Protein AF-I7GLH9-F1 (afdb_monomer_lite)

Foldseek 3Di:
DPPDFFKFKDWDKAQDAPDPDPDDGQDMFIFIFIDGHDAPDPPLDADAFEEEQDQVDALADQVGQQQDPDPVSQPVCVVVCVVCVVVVGRWYQHFDDPQGWGAATHLFWKWWFWQAPVRFTEIETAAPRNNHHPALLVVVLLLVVVVVVPGHYDHHTDGPVRVVVRLVVVTTAWMWTAHLRNRIHTHQWYQDPNDTDGHCCVVNVVPSRSVSVVVLCCLQCVVPDDDDPPPPDCPVVVVVRDPSSVVSNVSRVVNPPPPDPDDDDDDDDDDDDDDDDQDDDDPPDDGDDDDDDDDDDDDDDPDDGPIDGDDDDDRDDDDPDDDDDDDDDDDDDDD

Organism: Macaca fascicularis (NCBI:txid9541)

Radius of gyration: 24.62 Å; chains: 1; bounding box: 74×77×54 Å

Sequence (335 aa):
MPPAPASMCGLCSLGTSPRLGVAQPTSALLFVILCPVGAYFPGGSVTPVSLLADPTFIRAWVGGVGNYKLGGNYGPTVLVQQEARKQGCEQVLWLYGPDHQLTEVGTMNIFIYWTHEDGVLELVTPPLNGVILPGVVRQSLLDLAQTWGEFRVAERTITMKQLLRALEEGRVREVFGSGTACQVCPVHRILYKDKNLHIPTMENGPELILRFQKELKEIQVSCRQPGNGPGACSLEKLVSRSPSLLAVWEVDYISREPLGHSSVGTWPGTPQGLLGVVEQLPPHRCLRCSAVRNRSPRVDVPGVMLQAVLHIHRPVASHHASTYLPTNDSPEVQY

pLDDT: mean 71.88, std 31.01, range [22.05, 98.88]

Structure (mmCIF, N/CA/C/O backbone):
data_AF-I7GLH9-F1
#
_entry.id   AF-I7GLH9-F1
#
loop_
_atom_site.group_PDB
_atom_site.id
_atom_site.type_symbol
_atom_site.label_atom_id
_atom_site.label_alt_id
_atom_site.label_comp_id
_atom_site.label_asym_id
_atom_site.label_entity_id
_atom_site.label_seq_id
_atom_site.pdbx_PDB_ins_code
_atom_site.Cartn_x
_atom_site.Cartn_y
_atom_site.Cartn_z
_atom_site.occupancy
_atom_site.B_iso_or_equiv
_atom_site.auth_seq_id
_atom_site.auth_comp_id
_atom_site.auth_asym_id
_atom_site.auth_atom_id
_atom_site.pdbx_PDB_model_num
ATOM 1 N N . MET A 1 1 ? 13.412 31.287 5.284 1.00 28.20 1 MET A N 1
ATOM 2 C CA . MET A 1 1 ? 13.795 30.609 4.025 1.00 28.20 1 MET A CA 1
ATOM 3 C C . MET A 1 1 ? 12.643 29.720 3.590 1.00 28.20 1 MET A C 1
ATOM 5 O O . MET A 1 1 ? 12.103 29.046 4.463 1.00 28.20 1 MET A O 1
ATOM 9 N N . PRO A 1 2 ? 12.253 29.702 2.304 1.00 32.28 2 PRO A N 1
ATOM 10 C CA . PRO A 1 2 ? 11.356 28.664 1.807 1.00 32.28 2 PRO A CA 1
ATOM 11 C C . PRO A 1 2 ? 12.019 27.284 1.985 1.00 32.28 2 PRO A C 1
ATOM 13 O O . PRO A 1 2 ? 13.252 27.197 1.966 1.00 32.28 2 PRO A O 1
ATOM 16 N N . PRO A 1 3 ? 11.244 26.209 2.208 1.00 42.12 3 PRO A N 1
ATOM 17 C CA . PRO A 1 3 ? 11.801 24.864 2.260 1.00 42.12 3 PRO A CA 1
ATOM 18 C C . PRO A 1 3 ? 12.516 24.576 0.935 1.00 42.12 3 PRO A C 1
ATOM 20 O O . PRO A 1 3 ? 11.939 24.782 -0.131 1.00 42.12 3 PRO A O 1
ATOM 23 N N . ALA A 1 4 ? 13.781 24.143 0.996 1.00 44.09 4 ALA A N 1
ATOM 24 C CA . ALA A 1 4 ? 14.488 23.708 -0.206 1.00 44.09 4 ALA A CA 1
ATOM 25 C C . ALA A 1 4 ? 13.664 22.606 -0.898 1.00 44.09 4 ALA A C 1
ATOM 27 O O . ALA A 1 4 ? 13.152 21.735 -0.183 1.00 44.09 4 ALA A O 1
ATOM 28 N N . PRO A 1 5 ? 13.518 22.640 -2.235 1.00 46.62 5 PRO A N 1
ATOM 29 C CA . PRO A 1 5 ? 12.846 21.569 -2.956 1.00 46.62 5 PRO A CA 1
ATOM 30 C C . PRO A 1 5 ? 13.550 20.252 -2.623 1.00 46.62 5 PRO A C 1
ATOM 32 O O . PRO A 1 5 ? 14.780 20.182 -2.632 1.00 46.62 5 PRO A O 1
ATOM 35 N N . ALA A 1 6 ? 12.777 19.229 -2.267 1.00 55.03 6 ALA A N 1
ATOM 36 C CA . ALA A 1 6 ? 13.319 17.879 -2.217 1.00 55.03 6 ALA A CA 1
ATOM 37 C C . ALA A 1 6 ? 13.696 17.487 -3.654 1.00 55.03 6 ALA A C 1
ATOM 39 O O . ALA A 1 6 ? 13.061 17.958 -4.595 1.00 55.03 6 ALA A O 1
ATOM 40 N N . SER A 1 7 ? 14.721 16.663 -3.857 1.00 52.28 7 SER A N 1
ATOM 41 C CA . SER A 1 7 ? 15.035 16.152 -5.198 1.00 52.28 7 SER A CA 1
ATOM 42 C C . SER A 1 7 ? 14.748 14.659 -5.223 1.00 52.28 7 SER A C 1
ATOM 44 O O . SER A 1 7 ? 15.112 13.931 -4.305 1.00 52.28 7 SER A O 1
ATOM 46 N N . MET A 1 8 ? 14.051 14.203 -6.258 1.00 63.03 8 MET A N 1
ATOM 47 C CA . MET A 1 8 ? 13.862 12.789 -6.529 1.00 63.03 8 MET A CA 1
ATOM 48 C C . MET A 1 8 ? 14.943 12.340 -7.508 1.00 63.03 8 MET A C 1
ATOM 50 O O . MET A 1 8 ? 15.127 12.938 -8.571 1.00 63.03 8 MET A O 1
ATOM 54 N N . CYS A 1 9 ? 15.643 11.273 -7.141 1.00 65.25 9 CYS A N 1
ATOM 55 C CA . CYS A 1 9 ? 16.622 10.606 -7.984 1.00 65.25 9 CYS A CA 1
ATOM 56 C C . CYS A 1 9 ? 15.983 9.363 -8.619 1.00 65.25 9 CYS A C 1
ATOM 58 O O . CYS A 1 9 ? 15.479 8.484 -7.920 1.00 65.25 9 CYS A O 1
ATOM 60 N N . GLY A 1 10 ? 15.981 9.298 -9.950 1.00 78.19 10 GLY A N 1
ATOM 61 C CA . GLY A 1 10 ? 15.533 8.143 -10.720 1.00 78.19 10 GLY A CA 1
ATOM 62 C C . GLY A 1 10 ? 16.718 7.429 -11.360 1.00 78.19 10 GLY A C 1
ATOM 63 O O . GLY A 1 10 ? 17.220 7.884 -12.386 1.00 78.19 10 GLY A O 1
ATOM 64 N N . LEU A 1 11 ? 17.147 6.304 -10.781 1.00 85.62 11 LEU A N 1
ATOM 65 C CA . LEU A 1 11 ? 18.069 5.363 -11.424 1.00 85.62 11 LEU A CA 1
ATOM 66 C C . LEU A 1 11 ? 17.282 4.460 -12.382 1.00 85.62 11 LEU A C 1
ATOM 68 O O . LEU A 1 11 ? 16.299 3.837 -11.981 1.00 85.62 11 LEU A O 1
ATOM 72 N N . CYS A 1 12 ? 17.726 4.359 -13.633 1.00 88.81 12 CYS A N 1
ATOM 73 C CA . CYS A 1 12 ? 17.096 3.522 -14.648 1.00 88.81 12 CYS A CA 1
ATOM 74 C C . CYS A 1 12 ? 18.127 2.624 -15.337 1.00 88.81 12 CYS A C 1
ATOM 76 O O . CYS A 1 12 ? 19.217 3.080 -15.680 1.00 88.81 12 CYS A O 1
ATOM 78 N N . SER A 1 13 ? 17.760 1.357 -15.549 1.00 93.38 13 SER A N 1
ATOM 79 C CA . SER A 1 13 ? 18.536 0.365 -16.297 1.00 93.38 13 SER A CA 1
ATOM 80 C C . SER A 1 13 ? 17.662 -0.242 -17.393 1.00 93.38 13 SER A C 1
ATOM 82 O O . SER A 1 13 ? 16.552 -0.697 -17.109 1.00 93.38 13 SER A O 1
ATOM 84 N N . LEU A 1 14 ? 18.144 -0.237 -18.637 1.00 95.25 14 LEU A N 1
ATOM 85 C CA . LEU A 1 14 ? 17.414 -0.698 -19.823 1.00 95.25 14 LEU A CA 1
ATOM 86 C C . LEU A 1 14 ? 18.291 -1.622 -20.673 1.00 95.25 14 LEU A C 1
ATOM 88 O O . LEU A 1 14 ? 19.454 -1.310 -20.917 1.00 95.25 14 LEU A O 1
ATOM 92 N N . GLY A 1 15 ? 17.737 -2.726 -21.182 1.00 95.06 15 GLY A N 1
ATOM 93 C CA . GLY A 1 15 ? 18.387 -3.528 -22.225 1.00 95.06 15 GLY A CA 1
ATOM 94 C C . GLY A 1 15 ? 18.318 -2.816 -23.580 1.00 95.06 15 GLY A C 1
ATOM 95 O O . GLY A 1 15 ? 17.260 -2.325 -23.958 1.00 95.06 15 GLY A O 1
ATOM 96 N N . THR A 1 16 ? 19.431 -2.752 -24.313 1.00 96.06 16 THR A N 1
ATOM 97 C CA . THR A 1 16 ? 19.563 -1.963 -25.560 1.00 96.06 16 THR A CA 1
ATOM 98 C C . THR A 1 16 ? 20.026 -2.795 -26.755 1.00 96.06 16 THR A C 1
ATOM 100 O O . THR A 1 16 ? 20.619 -2.278 -27.699 1.00 96.06 16 THR A O 1
ATOM 103 N N . SER A 1 17 ? 19.812 -4.109 -26.707 1.00 94.44 17 SER A N 1
ATOM 104 C CA . SER A 1 17 ? 20.296 -5.018 -27.749 1.00 94.44 17 SER A CA 1
ATOM 105 C C . SER A 1 17 ? 19.572 -4.770 -29.073 1.00 94.44 17 SER A C 1
ATOM 107 O O . SER A 1 17 ? 18.343 -4.728 -29.077 1.00 94.44 17 SER A O 1
ATOM 109 N N . PRO A 1 18 ? 20.284 -4.660 -30.209 1.00 94.88 18 PRO A N 1
ATOM 110 C CA . PRO A 1 18 ? 19.675 -4.392 -31.512 1.00 94.88 18 PRO A CA 1
ATOM 111 C C . PRO A 1 18 ? 19.109 -5.683 -32.125 1.00 94.88 18 PRO A C 1
ATOM 113 O O . PRO A 1 18 ? 19.471 -6.083 -33.230 1.00 94.88 18 PRO A O 1
ATOM 116 N N . ARG A 1 19 ? 18.281 -6.408 -31.369 1.00 91.81 19 ARG A N 1
ATOM 117 C CA . ARG A 1 19 ? 17.675 -7.683 -31.768 1.00 91.81 19 ARG A CA 1
ATOM 118 C C . ARG A 1 19 ? 16.207 -7.686 -31.356 1.00 91.81 19 ARG A C 1
ATOM 120 O O . ARG A 1 19 ? 15.881 -7.243 -30.263 1.00 91.81 19 ARG A O 1
ATOM 127 N N . LEU A 1 20 ? 15.344 -8.217 -32.221 1.00 94.19 20 LEU A N 1
ATOM 128 C CA . LEU A 1 20 ? 13.903 -8.335 -31.953 1.00 94.19 20 LEU A CA 1
ATOM 129 C C . LEU A 1 20 ? 13.537 -9.592 -31.149 1.00 94.19 20 LEU A C 1
ATOM 131 O O . LEU A 1 20 ? 12.448 -9.667 -30.590 1.00 94.19 20 LEU A O 1
ATOM 135 N N . GLY A 1 21 ? 14.420 -10.594 -31.116 1.00 95.50 21 GLY A N 1
ATOM 136 C CA . GLY A 1 21 ? 14.173 -11.848 -30.405 1.00 95.50 21 GLY A CA 1
ATOM 137 C C . GLY A 1 21 ? 14.137 -11.663 -28.886 1.00 95.50 21 GLY A C 1
ATOM 138 O O . GLY A 1 21 ? 14.927 -10.899 -28.330 1.00 95.50 21 GLY A O 1
ATOM 139 N N . VAL A 1 22 ? 13.255 -12.406 -28.213 1.00 96.19 22 VAL A N 1
ATOM 140 C CA . VAL A 1 22 ? 13.152 -12.421 -26.747 1.00 96.19 22 VAL A CA 1
ATOM 141 C C . VAL A 1 22 ? 14.294 -13.261 -26.179 1.00 96.19 22 VAL A C 1
ATOM 143 O O . VAL A 1 22 ? 14.231 -14.487 -26.149 1.00 96.19 22 VAL A O 1
ATOM 146 N N . ALA A 1 23 ? 15.363 -12.590 -25.764 1.00 95.19 23 ALA A N 1
ATOM 147 C CA . ALA A 1 23 ? 16.551 -13.204 -25.188 1.00 95.19 23 ALA A CA 1
ATOM 148 C C . ALA A 1 23 ? 17.185 -12.271 -24.150 1.00 95.19 23 ALA A C 1
ATOM 150 O O . ALA A 1 23 ? 16.829 -11.095 -24.043 1.00 95.19 23 ALA A O 1
ATOM 151 N N . GLN A 1 24 ? 18.158 -12.788 -23.400 1.00 96.06 24 GLN A N 1
ATOM 152 C CA . GLN A 1 24 ? 18.978 -11.958 -22.525 1.00 96.06 24 GLN A CA 1
ATOM 153 C C . GLN A 1 24 ? 19.664 -10.843 -23.343 1.00 96.06 24 GLN A C 1
ATOM 155 O O . GLN A 1 24 ? 20.228 -11.127 -24.406 1.00 96.06 24 GLN A O 1
ATOM 160 N N . PRO A 1 25 ? 19.644 -9.582 -22.873 1.00 95.69 25 PRO A N 1
ATOM 161 C CA . PRO A 1 25 ? 20.273 -8.491 -23.599 1.00 95.69 25 PRO A CA 1
ATOM 162 C C . PRO A 1 25 ? 21.802 -8.652 -23.642 1.00 95.69 25 PRO A C 1
ATOM 164 O O . PRO A 1 25 ? 22.441 -8.936 -22.631 1.00 95.69 25 PRO A O 1
ATOM 167 N N . THR A 1 26 ? 22.400 -8.408 -24.808 1.00 96.44 26 THR A N 1
ATOM 168 C CA . THR A 1 26 ? 23.854 -8.328 -25.036 1.00 96.44 26 THR A CA 1
ATOM 169 C C . THR A 1 26 ? 24.441 -6.951 -24.707 1.00 96.44 26 THR A C 1
ATOM 171 O O . THR A 1 26 ? 25.656 -6.784 -24.691 1.00 96.44 26 THR A O 1
ATOM 174 N N . SER A 1 27 ? 23.590 -5.948 -24.486 1.00 96.19 27 SER A N 1
ATOM 175 C CA . SER A 1 27 ? 23.966 -4.580 -24.113 1.00 96.19 27 SER A CA 1
ATOM 176 C C . SER A 1 27 ? 22.888 -3.952 -23.233 1.00 96.19 27 SER A C 1
ATOM 178 O O . SER A 1 27 ? 21.701 -4.255 -23.389 1.00 96.19 27 SER A O 1
ATOM 180 N N . ALA A 1 28 ? 23.292 -3.065 -22.325 1.00 95.44 28 ALA A N 1
ATOM 181 C CA . ALA A 1 28 ? 22.392 -2.329 -21.445 1.00 95.44 28 ALA A CA 1
ATOM 182 C C . ALA A 1 28 ? 22.870 -0.883 -21.254 1.00 95.44 28 ALA A C 1
ATOM 184 O O . ALA A 1 28 ? 24.054 -0.588 -21.414 1.00 95.44 28 ALA A O 1
ATOM 185 N N . LEU A 1 29 ? 21.944 0.007 -20.904 1.00 95.56 29 LEU A N 1
ATOM 186 C CA . LEU A 1 29 ? 22.198 1.402 -20.562 1.00 95.56 29 LEU A CA 1
ATOM 187 C C . LEU A 1 29 ? 21.725 1.663 -19.130 1.00 95.56 29 LEU A C 1
ATOM 189 O O . LEU A 1 29 ? 20.567 1.402 -18.806 1.00 95.56 29 LEU A O 1
ATOM 193 N N . LEU A 1 30 ? 22.617 2.207 -18.301 1.00 96.38 30 LEU A N 1
ATOM 194 C CA . LEU A 1 30 ? 22.330 2.665 -16.943 1.00 96.38 30 LEU A CA 1
ATOM 195 C C . LEU A 1 30 ? 22.456 4.189 -16.902 1.00 96.38 30 LEU A C 1
ATOM 197 O O . LEU A 1 30 ? 23.465 4.732 -17.343 1.00 96.38 30 LEU A O 1
ATOM 201 N N . PHE A 1 31 ? 21.458 4.889 -16.375 1.00 91.25 31 PHE A N 1
ATOM 202 C CA . PHE A 1 31 ? 21.499 6.348 -16.258 1.00 91.25 31 PHE A CA 1
ATOM 203 C C . PHE A 1 31 ? 20.709 6.842 -15.045 1.00 91.25 31 PHE A C 1
ATOM 205 O O . PHE A 1 31 ? 19.871 6.125 -14.494 1.00 91.25 31 PHE A O 1
ATOM 212 N N . VAL A 1 32 ? 20.993 8.079 -14.634 1.00 92.44 32 VAL A N 1
ATOM 213 C CA . VAL A 1 32 ? 20.356 8.735 -13.488 1.00 92.44 32 VAL A CA 1
ATOM 214 C C . VAL A 1 32 ? 19.736 10.051 -13.937 1.00 92.44 32 VAL A C 1
ATOM 216 O O . VAL A 1 32 ? 20.379 10.855 -14.611 1.00 92.44 32 VAL A O 1
ATOM 219 N N . ILE A 1 33 ? 18.485 10.272 -13.543 1.00 88.12 33 ILE A N 1
ATOM 220 C CA . ILE A 1 33 ? 17.774 11.538 -13.729 1.00 88.12 33 ILE A CA 1
ATOM 221 C C . ILE A 1 33 ? 17.495 12.141 -12.356 1.00 88.12 33 ILE A C 1
ATOM 223 O O . ILE A 1 33 ? 17.001 11.452 -11.463 1.00 88.12 33 ILE A O 1
ATOM 227 N N . LEU A 1 34 ? 17.770 13.435 -12.204 1.00 87.81 34 LEU A N 1
ATOM 228 C CA . LEU A 1 34 ? 17.432 14.205 -11.010 1.00 87.81 34 LEU A CA 1
ATOM 229 C C . LEU A 1 34 ? 16.281 15.158 -11.336 1.00 87.81 34 LEU A C 1
ATOM 231 O O . LEU A 1 34 ? 16.335 15.875 -12.336 1.00 87.81 34 LEU A O 1
ATOM 235 N N . CYS A 1 35 ? 15.244 15.171 -10.499 1.00 82.81 35 CYS A N 1
ATOM 236 C CA . CYS A 1 35 ? 14.086 16.048 -10.661 1.00 82.81 35 CYS A CA 1
ATOM 237 C C . CYS A 1 35 ? 13.736 16.720 -9.325 1.00 82.81 35 CYS A C 1
ATOM 239 O O . CYS A 1 35 ? 13.550 16.006 -8.337 1.00 82.81 35 CYS A O 1
ATOM 241 N N . PRO A 1 36 ? 13.628 18.060 -9.252 1.00 82.19 36 PRO A N 1
ATOM 242 C CA . PRO A 1 36 ? 13.107 18.714 -8.060 1.00 82.19 36 PRO A CA 1
ATOM 243 C C . PRO A 1 36 ? 11.628 18.349 -7.876 1.00 82.19 36 PRO A C 1
ATOM 245 O O . PRO A 1 36 ? 10.832 18.422 -8.810 1.00 82.19 36 PRO A O 1
ATOM 248 N N . VAL A 1 37 ? 11.255 17.973 -6.658 1.00 78.81 37 VAL A N 1
ATOM 249 C CA . VAL A 1 37 ? 9.894 17.616 -6.264 1.00 78.81 37 VAL A CA 1
ATOM 250 C C . VAL A 1 37 ? 9.394 18.545 -5.159 1.00 78.81 37 VAL A C 1
ATOM 252 O O . VAL A 1 37 ? 10.121 18.931 -4.240 1.00 78.81 37 VAL A O 1
ATOM 255 N N . GLY A 1 38 ? 8.127 18.941 -5.282 1.00 73.88 38 GLY A N 1
ATOM 256 C CA . GLY A 1 38 ? 7.447 19.771 -4.293 1.00 73.88 38 GLY A CA 1
ATOM 257 C C . GLY A 1 38 ? 7.110 18.999 -3.017 1.00 73.88 38 GLY A C 1
ATOM 258 O O . GLY A 1 38 ? 7.152 17.769 -2.976 1.00 73.88 38 GLY A O 1
ATOM 259 N N . ALA A 1 39 ? 6.738 19.733 -1.970 1.00 72.31 39 ALA A N 1
ATOM 260 C CA . ALA A 1 39 ? 6.159 19.120 -0.782 1.00 72.31 39 ALA A CA 1
ATOM 261 C C . ALA A 1 39 ? 4.779 18.533 -1.122 1.00 72.31 39 ALA A C 1
ATOM 263 O O . ALA A 1 39 ? 3.934 19.236 -1.673 1.00 72.31 39 ALA A O 1
ATOM 264 N N . TYR A 1 40 ? 4.550 17.270 -0.758 1.00 70.69 40 TYR A N 1
ATOM 265 C CA . TYR A 1 40 ? 3.247 16.617 -0.937 1.00 70.69 40 TYR A CA 1
ATOM 266 C C . TYR A 1 40 ? 2.200 17.134 0.049 1.00 70.69 40 TYR A C 1
ATOM 268 O O . TYR A 1 40 ? 1.024 17.200 -0.293 1.00 70.69 40 TYR A O 1
ATOM 276 N N . PHE A 1 41 ? 2.631 17.543 1.247 1.00 65.75 41 PHE A N 1
ATOM 277 C CA . PHE A 1 41 ? 1.741 18.093 2.259 1.00 65.75 41 PHE A CA 1
ATOM 278 C C . PHE A 1 41 ? 2.299 19.389 2.870 1.00 65.75 41 PHE A C 1
ATOM 280 O O . PHE A 1 41 ? 3.457 19.420 3.308 1.00 65.75 41 PHE A O 1
ATOM 287 N N . PRO A 1 42 ? 1.507 20.473 2.918 1.00 57.84 42 PRO A N 1
ATOM 288 C CA . PRO A 1 42 ? 1.923 21.723 3.535 1.00 57.84 42 PRO A CA 1
ATOM 289 C C . PRO A 1 42 ? 1.917 21.629 5.071 1.00 57.84 42 PRO A C 1
ATOM 291 O O . PRO A 1 42 ? 1.013 21.067 5.690 1.00 57.84 42 PRO A O 1
ATOM 294 N N . GLY A 1 43 ? 2.934 22.222 5.706 1.00 53.88 43 GLY A N 1
ATOM 295 C CA . GLY A 1 43 ? 2.907 22.553 7.139 1.00 53.88 43 GLY A CA 1
ATOM 296 C C . GLY A 1 43 ? 2.893 21.384 8.134 1.00 53.88 43 GLY A C 1
ATOM 297 O O . GLY A 1 43 ? 2.667 21.631 9.310 1.00 53.88 43 GLY A O 1
ATOM 298 N N . GLY A 1 44 ? 3.138 20.140 7.706 1.00 59.06 44 GLY A N 1
ATOM 299 C CA . GLY A 1 44 ? 3.055 18.963 8.589 1.00 59.06 44 GLY A CA 1
ATOM 300 C C . GLY A 1 44 ? 1.632 18.444 8.817 1.00 59.06 44 GLY A C 1
ATOM 301 O O . GLY A 1 44 ? 1.442 17.530 9.608 1.00 59.06 44 GLY A O 1
ATOM 302 N N . SER A 1 45 ? 0.640 19.001 8.116 1.00 66.94 45 SER A N 1
ATOM 303 C CA . SER A 1 45 ? -0.660 18.345 7.958 1.00 66.94 45 SER A CA 1
ATOM 304 C C . SER A 1 45 ? -0.531 17.171 6.985 1.00 66.94 45 SER A C 1
ATOM 306 O O . SER A 1 45 ? 0.389 17.152 6.169 1.00 66.94 45 SER A O 1
ATOM 308 N N . VAL A 1 46 ? -1.427 16.189 7.061 1.00 79.38 46 VAL A N 1
ATOM 309 C CA . VAL A 1 46 ? -1.523 15.094 6.088 1.00 79.38 46 VAL A CA 1
ATOM 310 C C . VAL A 1 46 ? -2.911 15.115 5.461 1.00 79.38 46 VAL A C 1
ATOM 312 O O . VAL A 1 46 ? -3.916 15.213 6.162 1.00 79.38 46 VAL A O 1
ATOM 315 N N . THR A 1 47 ? -2.972 15.067 4.132 1.00 86.94 47 THR A N 1
ATOM 316 C CA . THR A 1 47 ? -4.237 15.000 3.392 1.00 86.94 47 THR A CA 1
ATOM 317 C C . THR A 1 47 ? -4.521 13.535 3.080 1.00 86.94 47 THR A C 1
ATOM 319 O O . THR A 1 47 ? -3.659 12.881 2.483 1.00 86.94 47 THR A O 1
ATOM 322 N N . PRO A 1 48 ? -5.670 12.987 3.506 1.00 94.69 48 PRO A N 1
ATOM 323 C CA . PRO A 1 48 ? -5.980 11.596 3.243 1.00 94.69 48 PRO A CA 1
ATOM 324 C C . PRO A 1 48 ? -6.374 11.389 1.778 1.00 94.69 48 PRO A C 1
ATOM 326 O O . PRO A 1 48 ? -6.821 12.321 1.115 1.00 94.69 48 PRO A O 1
ATOM 329 N N . VAL A 1 49 ? -6.274 10.149 1.305 1.00 96.31 49 VAL A N 1
ATOM 330 C CA . VAL A 1 49 ? -6.746 9.732 -0.020 1.00 96.31 49 VAL A CA 1
ATOM 331 C C . VAL A 1 49 ? -7.877 8.716 0.076 1.00 96.31 49 VAL A C 1
ATOM 333 O O . VAL A 1 49 ? -8.053 8.013 1.079 1.00 96.31 49 VAL A O 1
ATOM 336 N N . SER A 1 50 ? -8.628 8.615 -1.008 1.00 98.25 50 SER A N 1
ATOM 337 C CA . SER A 1 50 ? -9.666 7.628 -1.235 1.00 98.25 50 SER A CA 1
ATOM 338 C C . SER A 1 50 ? -9.237 6.577 -2.257 1.00 98.25 50 SER A C 1
ATOM 340 O O . SER A 1 50 ? -8.560 6.876 -3.246 1.00 98.25 50 SER A O 1
ATOM 342 N N . LEU A 1 51 ? -9.607 5.322 -1.999 1.00 98.75 51 LEU A N 1
ATOM 343 C CA . LEU A 1 51 ? -9.112 4.160 -2.732 1.00 98.75 51 LEU A CA 1
ATOM 344 C C . LEU A 1 51 ? -10.230 3.431 -3.475 1.00 98.75 51 LEU A C 1
ATOM 346 O O . LEU A 1 51 ? -11.266 3.145 -2.882 1.00 98.75 51 LEU A O 1
ATOM 350 N N . LEU A 1 52 ? -9.987 3.051 -4.729 1.00 98.81 52 LEU A N 1
ATOM 351 C CA . LEU A 1 52 ? -10.799 2.059 -5.436 1.00 98.81 52 LEU A CA 1
ATOM 352 C C . LEU A 1 52 ? -10.264 0.656 -5.133 1.00 98.81 52 LEU A C 1
ATOM 354 O O . LEU A 1 52 ? -9.104 0.377 -5.428 1.00 98.81 52 LEU A O 1
ATOM 358 N N . ALA A 1 53 ? -11.099 -0.224 -4.588 1.00 98.75 53 ALA A N 1
ATOM 359 C CA . ALA A 1 53 ? -10.780 -1.624 -4.335 1.00 98.75 53 ALA A 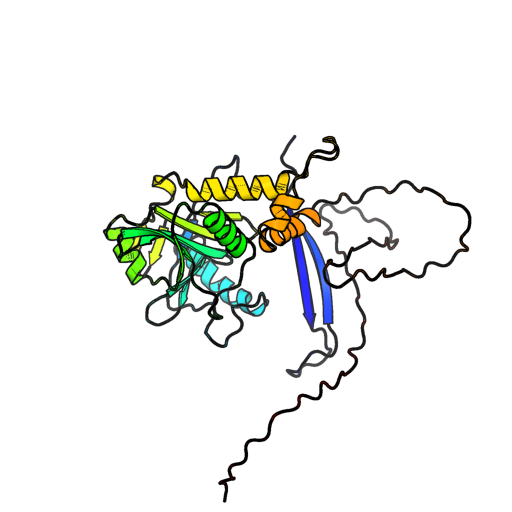CA 1
ATOM 360 C C . ALA A 1 53 ? -11.639 -2.518 -5.238 1.00 98.75 53 ALA A C 1
ATOM 362 O O . ALA A 1 53 ? -12.752 -2.904 -4.878 1.00 98.75 53 ALA A O 1
ATOM 363 N N . ASP A 1 54 ? -11.120 -2.839 -6.420 1.00 98.38 54 ASP A N 1
ATOM 364 C CA . ASP A 1 54 ? -11.815 -3.659 -7.411 1.00 98.38 54 ASP A CA 1
ATOM 365 C C . ASP A 1 54 ? -11.045 -4.972 -7.658 1.00 98.38 54 ASP A C 1
ATOM 367 O O . ASP A 1 54 ? -9.917 -4.931 -8.159 1.00 98.38 54 ASP A O 1
ATOM 371 N N . PRO A 1 55 ? -11.609 -6.143 -7.292 1.00 97.94 55 PRO A N 1
ATOM 372 C CA . PRO A 1 55 ? -10.926 -7.427 -7.426 1.00 97.94 55 PRO A CA 1
ATOM 373 C C . PRO A 1 55 ? -10.751 -7.885 -8.881 1.00 97.94 55 PRO A C 1
ATOM 375 O O . PRO A 1 55 ? -10.040 -8.862 -9.110 1.00 97.94 55 PRO A O 1
ATOM 378 N N . THR A 1 56 ? -11.362 -7.221 -9.873 1.00 97.88 56 THR A N 1
ATOM 379 C CA . THR A 1 56 ? -11.147 -7.570 -11.288 1.00 97.88 56 THR A CA 1
ATOM 380 C C . THR A 1 56 ? -9.742 -7.220 -11.774 1.00 97.88 56 THR A C 1
ATOM 382 O O . THR A 1 56 ? -9.293 -7.763 -12.784 1.00 97.88 56 THR A O 1
ATOM 385 N N . PHE A 1 57 ? -9.038 -6.321 -11.076 1.00 98.12 57 PHE A N 1
ATOM 386 C CA . PHE A 1 57 ? -7.701 -5.871 -11.447 1.00 98.12 57 PHE A CA 1
ATOM 387 C C . PHE A 1 57 ? -6.648 -6.391 -10.470 1.00 98.12 57 PHE A C 1
ATOM 389 O O . PHE A 1 57 ? -6.616 -6.024 -9.297 1.00 98.12 57 PHE A O 1
ATOM 396 N N . ILE A 1 58 ? -5.725 -7.202 -10.987 1.00 98.44 58 ILE A N 1
ATOM 397 C CA . ILE A 1 58 ? -4.629 -7.784 -10.212 1.00 98.44 58 ILE A CA 1
ATOM 398 C C . ILE A 1 58 ? -3.315 -7.108 -10.600 1.00 98.44 58 ILE A C 1
ATOM 400 O O . ILE A 1 58 ? -2.921 -7.119 -11.765 1.00 98.44 58 ILE A O 1
ATOM 404 N N . ARG A 1 59 ? -2.610 -6.542 -9.614 1.00 98.50 59 ARG A N 1
ATOM 405 C CA . ARG A 1 59 ? -1.310 -5.886 -9.836 1.00 98.50 59 ARG A CA 1
ATOM 406 C C . ARG A 1 59 ? -0.182 -6.881 -10.099 1.00 98.50 59 ARG A C 1
ATOM 408 O O . ARG A 1 59 ? 0.702 -6.631 -10.911 1.00 98.50 59 ARG A O 1
ATOM 415 N N . ALA A 1 60 ? -0.175 -7.965 -9.332 1.00 98.25 60 ALA A N 1
ATOM 416 C CA . ALA A 1 60 ? 0.880 -8.965 -9.296 1.00 98.25 60 ALA A CA 1
ATOM 417 C C . ALA A 1 60 ? 0.332 -10.296 -8.774 1.00 98.25 60 ALA A C 1
ATOM 419 O O . ALA A 1 60 ? -0.680 -10.325 -8.077 1.00 98.25 60 ALA A O 1
ATOM 420 N N . TRP A 1 61 ? 1.026 -11.387 -9.084 1.00 98.38 61 TRP A N 1
ATOM 421 C CA . TRP A 1 61 ? 0.667 -12.745 -8.676 1.00 98.38 61 TRP A CA 1
ATOM 422 C C . TRP A 1 61 ? 1.890 -13.518 -8.182 1.00 98.38 61 TRP A C 1
ATOM 424 O O . TRP A 1 61 ? 3.029 -13.164 -8.497 1.00 98.38 61 TRP A O 1
ATOM 434 N N . VAL A 1 62 ? 1.662 -14.559 -7.377 1.00 97.75 62 VAL A N 1
ATOM 435 C CA . VAL A 1 62 ? 2.734 -15.433 -6.874 1.00 97.75 62 VAL A CA 1
ATOM 436 C C . VAL A 1 62 ? 3.425 -16.122 -8.054 1.00 97.75 62 VAL A C 1
ATOM 438 O O . VAL A 1 62 ? 2.764 -16.635 -8.952 1.00 97.75 62 VAL A O 1
ATOM 441 N N . GLY A 1 63 ? 4.759 -16.096 -8.071 1.00 96.81 63 GLY A N 1
ATOM 442 C CA . GLY A 1 63 ? 5.570 -16.530 -9.217 1.00 96.81 63 GLY A CA 1
ATOM 443 C C . GLY A 1 63 ? 5.727 -15.471 -10.317 1.00 96.81 63 GLY A C 1
ATOM 444 O O . GLY A 1 63 ? 6.471 -15.687 -11.269 1.00 96.81 63 GLY A O 1
ATOM 445 N N . GLY A 1 64 ? 5.052 -14.324 -10.194 1.00 98.00 64 GLY A N 1
ATOM 446 C CA . GLY A 1 64 ? 5.274 -13.150 -11.030 1.00 98.00 64 GLY A CA 1
ATOM 447 C C . GLY A 1 64 ? 6.472 -12.316 -10.569 1.00 98.00 64 GLY A C 1
ATOM 448 O O . GLY A 1 64 ? 7.321 -12.761 -9.802 1.00 98.00 64 GLY A O 1
ATOM 449 N N . VAL A 1 65 ? 6.526 -11.066 -11.033 1.00 98.12 65 VAL A N 1
ATOM 450 C CA . VAL A 1 65 ? 7.654 -10.145 -10.790 1.00 98.12 65 VAL A CA 1
ATOM 451 C C . VAL A 1 65 ? 7.250 -8.889 -10.014 1.00 98.12 65 VAL A C 1
ATOM 453 O O . VAL A 1 65 ? 7.928 -7.862 -10.071 1.00 98.12 65 VAL A O 1
ATOM 456 N N . GLY A 1 66 ? 6.127 -8.944 -9.294 1.00 97.44 66 GLY A N 1
ATOM 457 C CA . GLY A 1 66 ? 5.555 -7.797 -8.585 1.00 97.44 66 GLY A CA 1
ATOM 458 C C . GLY A 1 66 ? 6.425 -7.259 -7.450 1.00 97.44 66 GLY A C 1
ATOM 459 O O . GLY A 1 66 ? 6.327 -6.077 -7.122 1.00 97.44 66 GLY A O 1
ATOM 460 N N . ASN A 1 67 ? 7.281 -8.105 -6.885 1.00 97.94 67 ASN A N 1
ATOM 461 C CA . ASN A 1 67 ? 8.276 -7.779 -5.868 1.00 97.94 67 ASN A CA 1
ATOM 462 C C . ASN A 1 67 ? 9.549 -7.115 -6.426 1.00 97.94 67 ASN A C 1
ATOM 464 O O . ASN A 1 67 ? 10.452 -6.787 -5.659 1.00 97.94 67 ASN A O 1
ATOM 468 N N . TYR A 1 68 ? 9.630 -6.882 -7.737 1.00 97.44 68 TYR A N 1
ATOM 469 C CA . TYR A 1 68 ? 10.724 -6.148 -8.368 1.00 97.44 68 TYR A CA 1
ATOM 470 C C . TYR A 1 68 ? 10.223 -4.823 -8.949 1.00 97.44 68 TYR A C 1
ATOM 472 O O . TYR A 1 68 ? 9.109 -4.718 -9.466 1.00 97.44 68 TYR A O 1
ATOM 480 N N . LYS A 1 69 ? 11.065 -3.785 -8.921 1.00 96.38 69 LYS A N 1
ATOM 481 C CA . LYS A 1 69 ? 10.728 -2.456 -9.456 1.00 96.38 69 LYS A CA 1
ATOM 482 C C . LYS A 1 69 ? 10.906 -2.385 -10.982 1.00 96.38 69 LYS A C 1
ATOM 484 O O . LYS A 1 69 ? 11.654 -1.558 -11.493 1.00 96.38 69 LYS A O 1
ATOM 489 N N . LEU A 1 70 ? 10.241 -3.284 -11.709 1.00 96.25 70 LEU A N 1
ATOM 490 C CA . LEU A 1 70 ? 10.299 -3.380 -13.171 1.00 96.25 70 LEU A CA 1
ATOM 491 C C . LEU A 1 70 ? 9.230 -2.503 -13.827 1.00 96.25 70 LEU A C 1
ATOM 493 O O . LEU A 1 70 ? 8.080 -2.503 -13.394 1.00 96.25 70 LEU A O 1
ATOM 497 N N . GLY A 1 71 ? 9.581 -1.812 -14.917 1.00 95.31 71 GLY A N 1
ATOM 498 C CA . GLY A 1 71 ? 8.652 -0.940 -15.653 1.00 95.31 71 GLY A CA 1
ATOM 499 C C . GLY A 1 71 ? 7.361 -1.645 -16.097 1.00 95.31 71 GLY A C 1
ATOM 500 O O . GLY A 1 71 ? 6.285 -1.051 -16.045 1.00 95.31 71 GLY A O 1
ATOM 501 N N . GLY A 1 72 ? 7.448 -2.937 -16.435 1.00 97.19 72 GLY A N 1
ATOM 502 C CA . GLY A 1 72 ? 6.299 -3.761 -16.828 1.00 97.19 72 GLY A CA 1
ATOM 503 C C . GLY A 1 72 ? 5.203 -3.879 -15.762 1.00 97.19 72 GLY A C 1
ATOM 504 O O . GLY A 1 72 ? 4.042 -4.045 -16.117 1.00 97.19 72 GLY A O 1
ATOM 505 N N . ASN A 1 73 ? 5.533 -3.698 -14.479 1.00 98.00 73 ASN A N 1
ATOM 506 C CA . ASN A 1 73 ? 4.553 -3.729 -13.388 1.00 98.00 73 ASN A CA 1
ATOM 507 C C . ASN A 1 73 ? 3.688 -2.462 -13.311 1.00 98.00 73 ASN A C 1
ATOM 509 O O . ASN A 1 73 ? 2.690 -2.452 -12.596 1.00 98.00 73 ASN A O 1
ATOM 513 N N . TYR A 1 74 ? 4.080 -1.383 -13.997 1.00 97.56 74 TYR A N 1
ATOM 514 C CA . TYR A 1 74 ? 3.440 -0.069 -13.883 1.00 97.56 74 TYR A CA 1
ATOM 515 C C . TYR A 1 74 ? 2.638 0.323 -15.127 1.00 97.56 74 TYR A C 1
ATOM 517 O O . TYR A 1 74 ? 1.664 1.054 -15.009 1.00 97.56 74 TYR A O 1
ATOM 525 N N . GLY A 1 75 ? 2.992 -0.169 -16.317 1.00 97.88 75 GLY A N 1
ATOM 526 C CA . GLY A 1 75 ? 2.241 0.127 -17.547 1.00 97.88 75 GLY A CA 1
ATOM 527 C C . GLY A 1 75 ? 0.742 -0.215 -17.448 1.00 97.88 75 GLY A C 1
ATOM 528 O O . GLY A 1 75 ? -0.090 0.668 -17.668 1.00 97.88 75 GLY A O 1
ATOM 529 N N . PRO A 1 76 ? 0.372 -1.448 -17.049 1.00 98.25 76 PRO A N 1
ATOM 530 C CA . PRO A 1 76 ? -1.031 -1.857 -16.932 1.00 98.25 76 PRO A CA 1
ATOM 531 C C . PRO A 1 76 ? -1.841 -1.081 -15.882 1.00 98.25 76 PRO A C 1
ATOM 533 O O . PRO A 1 76 ? -3.067 -1.037 -15.961 1.00 98.25 76 PRO A O 1
ATOM 536 N N . THR A 1 77 ? -1.187 -0.445 -14.902 1.00 98.19 77 THR A N 1
ATOM 537 C CA . THR A 1 77 ? -1.887 0.232 -13.799 1.00 98.19 77 THR A CA 1
ATOM 538 C C . THR A 1 77 ? -2.497 1.569 -14.209 1.00 98.19 77 THR A C 1
ATOM 540 O O . THR A 1 77 ? -3.411 2.051 -13.543 1.00 98.19 77 THR A O 1
ATOM 543 N N . VAL A 1 78 ? -2.046 2.158 -15.323 1.00 98.12 78 VAL A N 1
ATOM 544 C CA . VAL A 1 78 ? -2.514 3.467 -15.801 1.00 98.12 78 VAL A CA 1
ATOM 545 C C . VAL A 1 78 ? -4.015 3.451 -16.095 1.00 98.12 78 VAL A C 1
ATOM 547 O O . VAL A 1 78 ? -4.720 4.380 -15.702 1.00 98.12 78 VAL A O 1
ATOM 550 N N . LEU A 1 79 ? -4.518 2.389 -16.734 1.00 98.25 79 LEU A N 1
ATOM 551 C CA . LEU A 1 79 ? -5.947 2.238 -17.028 1.00 98.25 79 LEU A CA 1
ATOM 552 C C . LEU A 1 79 ? -6.775 2.153 -15.739 1.00 98.25 79 LEU A C 1
ATOM 554 O O . LEU A 1 79 ? -7.770 2.858 -15.590 1.00 98.25 79 LEU A O 1
ATOM 558 N N . VAL A 1 80 ? -6.328 1.340 -14.782 1.00 98.25 80 VAL A N 1
ATOM 559 C CA . VAL A 1 80 ? -7.022 1.140 -13.500 1.00 98.25 80 VAL A CA 1
ATOM 560 C C . VAL A 1 80 ? -7.034 2.430 -12.680 1.00 98.25 80 VAL A C 1
ATOM 562 O O . VAL A 1 80 ? -8.037 2.785 -12.070 1.00 98.25 80 VAL A O 1
ATOM 565 N N . GLN A 1 81 ? -5.945 3.199 -12.721 1.00 97.88 81 GLN A N 1
ATOM 566 C CA . GLN A 1 81 ? -5.873 4.499 -12.063 1.00 97.88 81 GLN A CA 1
ATOM 567 C C . GLN A 1 81 ? -6.828 5.531 -12.689 1.00 97.88 81 GLN A C 1
ATOM 569 O O . GLN A 1 81 ? -7.341 6.395 -11.974 1.00 97.88 81 GLN A O 1
ATOM 574 N N . GLN A 1 82 ? -7.070 5.475 -14.003 1.00 97.75 82 GLN A N 1
ATOM 575 C CA . GLN A 1 82 ? -8.100 6.299 -14.644 1.00 97.75 82 GLN A CA 1
ATOM 576 C C . GLN A 1 82 ? -9.502 5.879 -14.199 1.00 97.75 82 GLN A C 1
ATOM 578 O O . GLN A 1 82 ? -10.329 6.746 -13.934 1.00 97.75 82 GLN A O 1
ATOM 583 N N . GLU A 1 83 ? -9.752 4.576 -14.078 1.00 97.38 83 GLU A N 1
ATOM 584 C CA . GLU A 1 83 ? -11.028 4.052 -13.587 1.00 97.38 83 GLU A CA 1
ATOM 585 C C . GLU A 1 83 ? -11.299 4.478 -12.140 1.00 97.38 83 GLU A C 1
ATOM 587 O O . GLU A 1 83 ? -12.359 5.029 -11.849 1.00 97.38 83 GLU A O 1
ATOM 592 N N . ALA A 1 84 ? -10.295 4.379 -11.262 1.00 97.62 84 ALA A N 1
ATOM 593 C CA . ALA A 1 84 ? -10.372 4.908 -9.902 1.00 97.62 84 ALA A CA 1
ATOM 594 C C . ALA A 1 84 ? -10.804 6.381 -9.889 1.00 97.62 84 ALA A C 1
ATOM 596 O O . ALA A 1 84 ? -11.739 6.736 -9.173 1.00 97.62 84 ALA A O 1
ATOM 597 N N . ARG A 1 85 ? -10.203 7.223 -10.742 1.00 97.06 85 ARG A N 1
ATOM 598 C CA . ARG A 1 85 ? -10.565 8.647 -10.845 1.00 97.06 85 ARG A CA 1
ATOM 599 C C . ARG A 1 85 ? -11.990 8.865 -11.345 1.00 97.06 85 ARG A C 1
ATOM 601 O O . ARG A 1 85 ? -12.665 9.750 -10.828 1.00 97.06 85 ARG A O 1
ATOM 608 N N . LYS A 1 86 ? -12.461 8.079 -12.321 1.00 97.75 86 LYS A N 1
ATOM 609 C CA . LYS A 1 86 ? -13.855 8.154 -12.799 1.00 97.75 86 LYS A CA 1
ATOM 610 C C . LYS A 1 86 ? -14.851 7.839 -11.685 1.00 97.75 86 LYS A C 1
ATOM 612 O O . LYS A 1 86 ? -15.902 8.464 -11.624 1.00 97.75 86 LYS A O 1
ATOM 617 N N . GLN A 1 87 ? -14.487 6.937 -10.777 1.00 97.31 87 GLN A N 1
ATOM 618 C CA . GLN A 1 87 ? -15.272 6.592 -9.591 1.00 97.31 87 GLN A CA 1
ATOM 619 C C . GLN A 1 87 ? -14.971 7.496 -8.377 1.00 97.31 87 GLN A C 1
ATOM 621 O O . GLN A 1 87 ? -15.295 7.159 -7.236 1.00 97.31 87 GLN A O 1
ATOM 626 N N . GLY A 1 88 ? -14.322 8.645 -8.595 1.00 96.31 88 GLY A N 1
ATOM 627 C CA . GLY A 1 88 ? -14.035 9.636 -7.557 1.00 96.31 88 GLY A CA 1
ATOM 628 C C . GLY A 1 88 ? -12.979 9.210 -6.534 1.00 96.31 88 GLY A C 1
ATOM 629 O O . GLY A 1 88 ? -12.923 9.791 -5.455 1.00 96.31 88 GLY A O 1
ATOM 630 N N . CYS A 1 89 ? -12.172 8.189 -6.828 1.00 97.38 89 CYS A N 1
ATOM 631 C CA . CYS A 1 89 ? -11.069 7.723 -5.989 1.00 97.38 89 CYS A CA 1
ATOM 632 C C . CYS A 1 89 ? -9.717 8.252 -6.496 1.00 97.38 89 CYS A C 1
ATOM 634 O O . CYS A 1 89 ? -9.472 8.336 -7.701 1.00 97.38 89 CYS A O 1
ATOM 636 N N . GLU A 1 90 ? -8.802 8.583 -5.585 1.00 97.50 90 GLU A N 1
ATOM 637 C CA . GLU A 1 90 ? -7.491 9.138 -5.944 1.00 97.50 90 GLU A CA 1
ATOM 638 C C . GLU A 1 90 ? -6.444 8.063 -6.228 1.00 97.50 90 GLU A C 1
ATOM 640 O O . GLU A 1 90 ? -5.539 8.297 -7.032 1.00 97.50 90 GLU A O 1
ATOM 645 N N . GLN A 1 91 ? -6.553 6.890 -5.603 1.00 97.62 91 GLN A N 1
ATOM 646 C CA . GLN A 1 91 ? -5.616 5.771 -5.745 1.00 97.62 91 GLN A CA 1
ATOM 647 C C . GLN A 1 91 ? -6.358 4.430 -5.850 1.00 97.62 91 GLN A C 1
ATOM 649 O O . GLN A 1 91 ? -7.570 4.345 -5.660 1.00 97.62 91 GLN A O 1
ATOM 654 N N . VAL A 1 92 ? -5.616 3.369 -6.164 1.00 98.56 92 VAL A N 1
ATOM 655 C CA . VAL A 1 92 ? -6.126 1.992 -6.248 1.00 98.56 92 VAL A CA 1
ATOM 656 C C . VAL A 1 92 ? -5.649 1.210 -5.028 1.00 98.56 92 VAL A C 1
ATOM 658 O O . VAL A 1 92 ? -4.460 1.224 -4.725 1.00 98.56 92 VAL A O 1
ATOM 661 N N . LEU A 1 93 ? -6.544 0.510 -4.339 1.00 98.81 93 LEU A N 1
ATOM 662 C CA . LEU A 1 93 ? -6.191 -0.544 -3.394 1.00 98.81 93 LEU A CA 1
ATOM 663 C C . LEU A 1 93 ? -6.114 -1.865 -4.157 1.00 98.81 93 LEU A C 1
ATOM 665 O O . LEU A 1 93 ? -7.128 -2.382 -4.622 1.00 98.81 93 LEU A O 1
ATOM 669 N N . TRP A 1 94 ? -4.912 -2.417 -4.280 1.00 98.81 94 TRP A N 1
ATOM 670 C CA . TRP A 1 94 ? -4.692 -3.664 -4.998 1.00 98.81 94 TRP A CA 1
ATOM 671 C C . TRP A 1 94 ? -5.126 -4.856 -4.149 1.00 98.81 94 TRP A C 1
ATOM 673 O O . TRP A 1 94 ? -4.567 -5.110 -3.075 1.00 98.81 94 TRP A O 1
ATOM 683 N N . LEU A 1 95 ? -6.110 -5.596 -4.659 1.00 98.81 95 LEU A N 1
ATOM 684 C CA . LEU A 1 95 ? -6.602 -6.833 -4.067 1.00 98.81 95 LEU A CA 1
ATOM 685 C C . LEU A 1 95 ? -5.959 -8.052 -4.740 1.00 98.81 95 LEU A C 1
ATOM 687 O O . LEU A 1 95 ? -5.652 -8.028 -5.931 1.00 98.81 95 LEU A O 1
ATOM 691 N N . TYR A 1 96 ? -5.759 -9.124 -3.977 1.00 98.62 96 TYR A N 1
ATOM 692 C CA . TYR A 1 96 ? -5.212 -10.383 -4.476 1.00 98.62 96 TYR A CA 1
ATOM 693 C C . TYR A 1 96 ? -5.953 -11.594 -3.905 1.00 98.62 96 TYR A C 1
ATOM 695 O O . TYR A 1 96 ? -6.368 -11.587 -2.749 1.00 98.62 96 TYR A O 1
ATOM 703 N N . GLY A 1 97 ? -6.076 -12.652 -4.707 1.00 97.94 97 GLY A N 1
ATOM 704 C CA . GLY A 1 97 ? -6.668 -13.919 -4.280 1.00 97.94 97 GLY A CA 1
ATOM 705 C C . GLY A 1 97 ? -8.197 -13.887 -4.111 1.00 97.94 97 GLY A C 1
ATOM 706 O O . GLY A 1 97 ? -8.821 -12.825 -4.160 1.00 97.94 97 GLY A O 1
ATOM 707 N N . PRO A 1 98 ? -8.824 -15.061 -3.918 1.00 97.50 98 PRO A N 1
ATOM 708 C CA . PRO A 1 98 ? -10.281 -15.193 -3.789 1.00 97.50 98 PRO A CA 1
ATOM 709 C C . PRO A 1 98 ? -10.838 -14.584 -2.492 1.00 97.50 98 PRO A C 1
ATOM 711 O O . PRO A 1 98 ? -12.021 -14.273 -2.396 1.00 97.50 98 PRO A O 1
ATOM 714 N N . ASP A 1 99 ? -9.987 -14.411 -1.487 1.00 97.62 99 ASP A N 1
ATOM 715 C CA . ASP A 1 99 ? -10.267 -13.799 -0.190 1.00 97.62 99 ASP A CA 1
ATOM 716 C C . ASP A 1 99 ? -10.024 -12.279 -0.171 1.00 97.62 99 ASP A C 1
ATOM 718 O O . ASP A 1 99 ? -10.245 -11.633 0.857 1.00 97.62 99 ASP A O 1
ATOM 722 N N . HIS A 1 100 ? -9.632 -11.699 -1.312 1.00 98.62 100 HIS A N 1
ATOM 723 C CA . HIS A 1 100 ? -9.444 -10.262 -1.511 1.00 98.62 100 HIS A CA 1
ATOM 724 C C . HIS A 1 100 ? -8.463 -9.676 -0.485 1.00 98.62 100 HIS A C 1
ATOM 726 O O . HIS A 1 100 ? -8.796 -8.795 0.315 1.00 98.62 100 HIS A O 1
ATOM 732 N N . GLN A 1 101 ? -7.248 -10.214 -0.493 1.00 98.81 101 GLN A N 1
ATOM 733 C CA . GLN A 1 101 ? -6.131 -9.773 0.332 1.00 98.81 101 GLN A CA 1
ATOM 734 C C . GLN A 1 101 ? -5.692 -8.379 -0.096 1.00 98.81 101 GLN A C 1
ATOM 736 O O . GLN A 1 101 ? -5.487 -8.129 -1.282 1.00 98.81 101 GLN A O 1
ATOM 741 N N . LEU A 1 102 ? -5.515 -7.478 0.861 1.00 98.81 102 LEU A N 1
ATOM 742 C CA . LEU A 1 102 ? -4.945 -6.163 0.622 1.00 98.81 102 LEU A CA 1
ATOM 743 C C . LEU A 1 102 ? -3.445 -6.339 0.396 1.00 98.81 102 LEU A C 1
ATOM 745 O O . LEU A 1 102 ? -2.768 -6.967 1.209 1.00 98.81 102 LEU A O 1
ATOM 749 N N . THR A 1 103 ? -2.928 -5.782 -0.697 1.00 98.69 103 THR A N 1
ATOM 750 C CA . THR A 1 103 ? -1.503 -5.894 -1.045 1.00 98.69 103 THR A CA 1
ATOM 751 C C . THR A 1 103 ? -0.793 -4.546 -0.987 1.00 98.69 103 THR A C 1
ATOM 753 O O . THR A 1 103 ? 0.101 -4.351 -0.167 1.00 98.69 103 THR A O 1
ATOM 756 N N . GLU A 1 104 ? -1.197 -3.599 -1.832 1.00 98.69 104 GLU A N 1
ATOM 757 C CA . GLU A 1 104 ? -0.556 -2.290 -1.992 1.00 98.69 104 GLU A CA 1
ATOM 758 C C . GLU A 1 104 ? -1.593 -1.193 -2.285 1.00 98.69 104 GLU A C 1
ATOM 760 O O . GLU A 1 104 ? -2.692 -1.471 -2.763 1.00 98.69 104 GLU A O 1
ATOM 765 N N . VAL A 1 105 ? -1.235 0.066 -2.026 1.00 98.06 105 VAL A N 1
ATOM 766 C CA . VAL A 1 105 ? -2.027 1.260 -2.358 1.00 98.06 105 VAL A CA 1
ATOM 767 C C . VAL A 1 105 ? -1.325 2.018 -3.481 1.00 98.06 105 VAL A C 1
ATOM 769 O O . VAL A 1 105 ? -0.332 2.704 -3.250 1.00 98.06 105 VAL A O 1
ATOM 772 N N . GLY A 1 106 ? -1.811 1.902 -4.713 1.00 96.38 106 GLY A N 1
ATOM 773 C CA . GLY A 1 106 ? -1.212 2.544 -5.879 1.00 96.38 106 GLY A CA 1
ATOM 774 C C . GLY A 1 106 ? 0.221 2.064 -6.101 1.00 96.38 106 GLY A C 1
ATOM 775 O O . GLY A 1 106 ? 0.433 0.950 -6.575 1.00 96.38 106 GLY A O 1
ATOM 776 N N . THR A 1 107 ? 1.201 2.906 -5.760 1.00 96.12 107 THR A N 1
ATOM 777 C CA . THR A 1 107 ? 2.645 2.581 -5.796 1.00 96.12 107 THR A CA 1
ATOM 778 C C . THR A 1 107 ? 3.295 2.530 -4.404 1.00 96.12 107 THR A C 1
ATOM 780 O O . THR A 1 107 ? 4.519 2.613 -4.281 1.00 96.12 107 THR A O 1
ATOM 783 N N . MET A 1 108 ? 2.477 2.403 -3.359 1.00 97.75 108 MET A N 1
ATOM 784 C CA . MET A 1 108 ? 2.859 2.388 -1.948 1.00 97.75 108 MET A CA 1
ATOM 785 C C . MET A 1 108 ? 2.531 1.039 -1.305 1.00 97.75 108 MET A C 1
ATOM 787 O O . MET A 1 108 ? 1.534 0.405 -1.644 1.00 97.75 108 MET A O 1
ATOM 791 N N . ASN A 1 109 ? 3.314 0.630 -0.309 1.00 98.75 109 ASN A N 1
ATOM 792 C CA . ASN A 1 109 ? 2.914 -0.470 0.572 1.00 98.75 109 ASN A CA 1
ATOM 793 C C . ASN A 1 109 ? 1.767 -0.024 1.486 1.00 98.75 109 ASN A C 1
ATOM 795 O O . ASN A 1 109 ? 1.658 1.165 1.764 1.00 98.75 109 ASN A O 1
ATOM 799 N N . ILE A 1 110 ? 0.936 -0.950 1.966 1.00 98.75 110 ILE A N 1
ATOM 800 C CA . ILE A 1 110 ? -0.168 -0.643 2.888 1.00 98.75 110 ILE A CA 1
ATOM 801 C C . ILE A 1 110 ? 0.171 -1.011 4.335 1.00 98.75 110 ILE A C 1
ATOM 803 O O . ILE A 1 110 ? 0.791 -2.044 4.593 1.00 98.75 110 ILE A O 1
ATOM 807 N N . PHE A 1 111 ? -0.286 -0.184 5.269 1.00 98.88 111 PHE A N 1
ATOM 808 C CA . PHE A 1 111 ? -0.257 -0.426 6.705 1.00 98.88 111 PHE A CA 1
ATOM 809 C C . PHE A 1 111 ? -1.636 -0.186 7.314 1.00 98.88 111 PHE A C 1
ATOM 811 O O . PHE A 1 111 ? -2.382 0.695 6.877 1.00 98.88 111 PHE A O 1
ATOM 818 N N . ILE A 1 112 ? -1.954 -0.967 8.344 1.00 98.81 112 ILE A N 1
ATOM 819 C CA . ILE A 1 112 ? -3.151 -0.809 9.165 1.00 98.81 112 ILE A CA 1
ATOM 820 C C . ILE A 1 112 ? -2.720 -0.813 10.627 1.00 98.81 112 ILE A C 1
ATOM 822 O O . ILE A 1 112 ? -2.013 -1.714 11.073 1.00 98.81 112 ILE A O 1
ATOM 826 N N . TYR A 1 113 ? -3.163 0.193 11.366 1.00 98.75 113 TYR A N 1
ATOM 827 C CA . TYR A 1 113 ? -3.030 0.280 12.809 1.00 98.75 113 TYR A CA 1
ATOM 828 C C . TYR A 1 113 ? -4.400 0.059 13.440 1.00 98.75 113 TYR A C 1
ATOM 830 O O . TYR A 1 113 ? -5.343 0.823 13.208 1.00 98.75 113 TYR A O 1
ATOM 838 N N . TRP A 1 114 ? -4.540 -1.028 14.191 1.00 98.56 114 TRP A N 1
ATOM 839 C CA . TRP A 1 114 ? -5.835 -1.480 14.698 1.00 98.56 114 TRP A CA 1
ATOM 840 C C . TRP A 1 114 ? -5.693 -2.350 15.946 1.00 98.56 114 TRP A C 1
ATOM 842 O O . TRP A 1 114 ? -4.615 -2.845 16.272 1.00 98.56 114 TRP A O 1
ATOM 852 N N . THR A 1 115 ? -6.804 -2.584 16.632 1.00 98.56 115 THR A N 1
ATOM 853 C CA . THR A 1 115 ? -6.905 -3.688 17.588 1.00 98.56 115 THR A CA 1
ATOM 854 C C . THR A 1 115 ? -7.256 -4.962 16.825 1.00 98.56 115 THR A C 1
ATOM 856 O O . THR A 1 115 ? -8.283 -5.027 16.150 1.00 98.56 115 THR A O 1
ATOM 859 N N . HIS A 1 116 ? -6.410 -5.982 16.897 1.00 97.31 116 HIS A N 1
ATOM 860 C CA . HIS A 1 116 ? -6.632 -7.259 16.227 1.00 97.31 116 HIS A CA 1
ATOM 861 C C . HIS A 1 116 ? -7.741 -8.092 16.909 1.00 97.31 116 HIS A C 1
ATOM 863 O O . HIS A 1 116 ? -8.230 -7.736 17.978 1.00 97.31 116 HIS A O 1
ATOM 869 N N . GLU A 1 117 ? -8.166 -9.200 16.292 1.00 94.94 117 GLU A N 1
ATOM 870 C CA . GLU A 1 117 ? -9.253 -10.063 16.791 1.00 94.94 117 GLU A CA 1
ATOM 871 C C . GLU A 1 117 ? -8.971 -10.675 18.176 1.00 94.94 117 GLU A C 1
ATOM 873 O O . GLU A 1 117 ? -9.901 -11.023 18.895 1.00 94.94 117 GLU A O 1
ATOM 878 N N . ASP A 1 118 ? -7.699 -10.773 18.565 1.00 96.56 118 ASP A N 1
ATOM 879 C CA . ASP A 1 118 ? -7.252 -11.215 19.892 1.00 96.56 118 ASP A CA 1
ATOM 880 C C . ASP A 1 118 ? -7.183 -10.074 20.925 1.00 96.56 118 ASP A C 1
ATOM 882 O O . ASP A 1 118 ? -6.681 -10.266 22.030 1.00 96.56 118 ASP A O 1
ATOM 886 N N . GLY A 1 119 ? -7.672 -8.879 20.579 1.00 97.38 119 GLY A N 1
ATOM 887 C CA . GLY A 1 119 ? -7.704 -7.711 21.462 1.00 97.38 119 GLY A CA 1
ATOM 888 C C . GLY A 1 119 ? -6.381 -6.947 21.559 1.00 97.38 119 GLY A C 1
ATOM 889 O O . GLY A 1 119 ? -6.302 -5.958 22.285 1.00 97.38 119 GLY A O 1
ATOM 890 N N . VAL A 1 120 ? -5.345 -7.359 20.823 1.00 98.38 120 VAL A N 1
ATOM 891 C CA . VAL A 1 120 ? -4.018 -6.732 20.876 1.00 98.38 120 VAL A CA 1
ATOM 892 C C . VAL A 1 120 ? -3.924 -5.584 19.871 1.00 98.38 120 VAL A C 1
ATOM 894 O O . VAL A 1 120 ? -4.233 -5.754 18.692 1.00 98.38 120 VAL A O 1
ATOM 897 N N . LEU A 1 121 ? -3.471 -4.414 20.327 1.00 98.50 121 LEU A N 1
ATOM 898 C CA . LEU A 1 121 ? -3.144 -3.281 19.458 1.00 98.50 121 LEU A CA 1
ATOM 899 C C . LEU A 1 121 ? -1.904 -3.608 18.621 1.00 98.50 121 LEU A C 1
ATOM 901 O O . LEU A 1 121 ? -0.861 -3.987 19.162 1.00 98.50 121 LEU A O 1
ATOM 905 N N . GLU A 1 122 ? -2.015 -3.466 17.305 1.00 98.50 122 GLU A N 1
ATOM 906 C CA . GLU A 1 122 ? -0.933 -3.794 16.388 1.00 98.50 122 GLU A CA 1
ATOM 907 C C . GLU A 1 122 ? -0.855 -2.859 15.180 1.00 98.50 122 GLU A C 1
ATOM 909 O O . GLU A 1 122 ? -1.865 -2.350 14.690 1.00 98.50 122 GLU A O 1
ATOM 914 N N . LEU A 1 123 ? 0.365 -2.708 14.669 1.00 98.81 123 LEU A N 1
ATOM 915 C CA . LEU A 1 123 ? 0.656 -2.225 13.330 1.00 98.81 123 LEU A CA 1
ATOM 916 C C . LEU A 1 123 ? 0.911 -3.435 12.432 1.00 98.81 123 LEU A C 1
ATOM 918 O O . LEU A 1 123 ? 1.864 -4.189 12.645 1.00 98.81 123 LEU A O 1
ATOM 922 N N . VAL A 1 124 ? 0.064 -3.614 11.423 1.00 98.81 124 VAL A N 1
ATOM 923 C CA . VAL A 1 124 ? 0.138 -4.739 10.495 1.00 98.81 124 VAL A CA 1
ATOM 924 C C . VAL A 1 124 ? 0.368 -4.262 9.062 1.00 98.81 124 VAL A C 1
ATOM 926 O O . VAL A 1 124 ? -0.217 -3.279 8.606 1.00 98.81 124 VAL A O 1
ATOM 929 N N . THR A 1 125 ? 1.227 -4.974 8.339 1.00 98.88 125 THR A N 1
ATOM 930 C CA . THR A 1 125 ? 1.429 -4.821 6.892 1.00 98.88 125 THR A CA 1
ATOM 931 C C . THR A 1 125 ? 1.463 -6.204 6.238 1.00 98.88 125 THR A C 1
ATOM 933 O O . THR A 1 125 ? 1.901 -7.165 6.873 1.00 98.88 125 THR A O 1
ATOM 936 N N . PRO A 1 126 ? 1.011 -6.363 4.987 1.00 98.75 126 PRO A N 1
ATOM 937 C CA . PRO A 1 126 ? 1.134 -7.632 4.275 1.00 98.75 126 PRO A CA 1
ATOM 938 C C . PRO A 1 126 ? 2.596 -8.139 4.154 1.00 98.75 126 PRO A C 1
ATOM 940 O O . PRO A 1 126 ? 3.516 -7.323 4.010 1.00 98.75 126 PRO A O 1
ATOM 943 N N . PRO A 1 127 ? 2.842 -9.466 4.187 1.00 98.44 127 PRO A N 1
ATOM 944 C CA . PRO A 1 127 ? 4.184 -10.053 4.158 1.00 98.44 127 PRO A CA 1
ATOM 945 C C . PRO A 1 127 ? 4.796 -10.054 2.751 1.00 98.44 127 PRO A C 1
ATOM 947 O O . PRO A 1 127 ? 4.088 -10.045 1.744 1.00 98.44 127 PRO A O 1
ATOM 950 N N . LEU A 1 128 ? 6.126 -10.149 2.665 1.00 98.12 128 LEU A N 1
ATOM 951 C CA . LEU A 1 128 ? 6.862 -10.227 1.395 1.00 98.12 128 LEU A CA 1
ATOM 952 C C . LEU A 1 128 ? 6.768 -11.625 0.751 1.00 98.12 128 LEU A C 1
ATOM 954 O O . LEU A 1 128 ? 7.726 -12.390 0.720 1.00 98.12 128 LEU A O 1
ATOM 958 N N . ASN A 1 129 ? 5.600 -11.953 0.207 1.00 94.50 129 ASN A N 1
ATOM 959 C CA . ASN A 1 129 ? 5.269 -13.250 -0.404 1.00 94.50 129 ASN A CA 1
ATOM 960 C C . ASN A 1 129 ? 5.413 -13.282 -1.946 1.00 94.50 129 ASN A C 1
ATOM 962 O O . ASN A 1 129 ? 4.899 -14.186 -2.602 1.00 94.50 129 ASN A O 1
ATOM 966 N N . GLY A 1 130 ? 6.068 -12.277 -2.536 1.00 95.88 130 GLY A N 1
ATOM 967 C CA . GLY A 1 130 ? 6.287 -12.154 -3.984 1.00 95.88 130 GLY A CA 1
ATOM 968 C C . GLY A 1 130 ? 5.311 -11.226 -4.720 1.00 95.88 130 GLY A C 1
ATOM 969 O O . GLY A 1 130 ? 5.664 -10.713 -5.781 1.00 95.88 130 GLY A O 1
ATOM 970 N N . VAL A 1 131 ? 4.133 -10.918 -4.156 1.00 97.56 131 VAL A N 1
ATOM 971 C CA . VAL A 1 131 ? 3.183 -9.961 -4.774 1.00 97.56 131 VAL A CA 1
ATOM 972 C C . VAL A 1 131 ? 3.353 -8.519 -4.296 1.00 97.56 131 VAL A C 1
ATOM 974 O O . VAL A 1 131 ? 2.646 -7.625 -4.757 1.00 97.56 131 VAL A O 1
ATOM 977 N N . ILE A 1 132 ? 4.308 -8.269 -3.402 1.00 98.38 132 ILE A N 1
ATOM 978 C CA . ILE A 1 132 ? 4.515 -6.980 -2.728 1.00 98.38 132 ILE A CA 1
ATOM 979 C C . ILE A 1 132 ? 5.930 -6.500 -2.987 1.00 98.38 132 ILE A C 1
ATOM 981 O O . ILE A 1 132 ? 6.879 -7.277 -2.865 1.00 98.38 132 ILE A O 1
ATOM 985 N N . LEU A 1 133 ? 6.081 -5.224 -3.339 1.00 98.19 133 LEU A N 1
ATOM 986 C CA . LEU A 1 133 ? 7.393 -4.624 -3.525 1.00 98.19 133 LEU A CA 1
ATOM 987 C C . LEU A 1 133 ? 8.005 -4.304 -2.149 1.00 98.19 133 LEU A C 1
ATOM 989 O O . LEU A 1 133 ? 7.383 -3.564 -1.389 1.00 98.19 133 LEU A O 1
ATOM 993 N N . PRO A 1 134 ? 9.202 -4.817 -1.797 1.00 97.88 134 PRO A N 1
ATOM 994 C CA . PRO A 1 134 ? 9.892 -4.466 -0.554 1.00 97.88 134 PRO A CA 1
ATOM 995 C C . PRO A 1 134 ? 10.306 -2.987 -0.539 1.00 97.88 134 PRO A C 1
ATOM 997 O O . PRO A 1 134 ? 11.413 -2.618 -0.932 1.00 97.88 134 PRO A O 1
ATOM 1000 N N . GLY A 1 135 ? 9.390 -2.114 -0.120 1.00 96.06 135 GLY A N 1
ATOM 1001 C CA . GLY A 1 135 ? 9.636 -0.683 -0.023 1.00 96.06 135 GLY A CA 1
ATOM 1002 C C . GLY A 1 135 ? 10.617 -0.347 1.096 1.00 96.06 135 GLY A C 1
ATOM 1003 O O . GLY A 1 135 ? 10.516 -0.857 2.209 1.00 96.06 135 GLY A O 1
ATOM 1004 N N . VAL A 1 136 ? 11.536 0.578 0.822 1.00 93.88 136 VAL A N 1
ATOM 1005 C CA . VAL A 1 136 ? 12.493 1.055 1.832 1.00 93.88 136 VAL A CA 1
ATOM 1006 C C . VAL A 1 136 ? 11.762 1.743 2.986 1.00 93.88 136 VAL A C 1
ATOM 1008 O O . VAL A 1 136 ? 12.021 1.429 4.142 1.00 93.88 136 VAL A O 1
ATOM 1011 N N . VAL A 1 137 ? 10.786 2.612 2.682 1.00 94.94 137 VAL A N 1
ATOM 1012 C CA . VAL A 1 137 ? 9.987 3.280 3.723 1.00 94.94 137 VAL A CA 1
ATOM 1013 C C . VAL A 1 137 ? 9.220 2.254 4.555 1.00 94.94 137 VAL A C 1
ATOM 1015 O O . VAL A 1 137 ? 9.261 2.342 5.773 1.00 94.94 137 VAL A O 1
ATOM 1018 N N . ARG A 1 138 ? 8.614 1.232 3.932 1.00 98.06 138 ARG A N 1
ATOM 1019 C CA . ARG A 1 138 ? 7.958 0.124 4.647 1.00 98.06 138 ARG A CA 1
ATOM 1020 C C . ARG A 1 138 ? 8.892 -0.513 5.673 1.00 98.06 138 ARG A C 1
ATOM 1022 O O . ARG A 1 138 ? 8.499 -0.654 6.826 1.00 98.06 138 ARG A O 1
ATOM 1029 N N . GLN A 1 139 ? 10.110 -0.877 5.268 1.00 97.69 139 GLN A N 1
ATOM 1030 C CA . GLN A 1 139 ? 11.084 -1.465 6.189 1.00 97.69 139 GLN A CA 1
ATOM 1031 C C . GLN A 1 139 ? 11.425 -0.501 7.330 1.00 97.69 139 GLN A C 1
ATOM 1033 O O . GLN A 1 139 ? 11.407 -0.893 8.489 1.00 97.69 139 GLN A O 1
ATOM 1038 N N . SER A 1 140 ? 11.648 0.777 7.023 1.00 95.56 140 SER A N 1
ATOM 1039 C CA . SER A 1 140 ? 11.933 1.791 8.039 1.00 95.56 140 SER A CA 1
ATOM 1040 C C . SER A 1 140 ? 10.795 1.984 9.043 1.00 95.56 140 SER A C 1
ATOM 1042 O O . SER A 1 140 ? 11.068 2.171 10.225 1.00 95.56 140 SER A O 1
ATOM 1044 N N . LEU A 1 141 ? 9.530 1.917 8.612 1.00 97.81 141 LEU A N 1
ATOM 1045 C CA . LEU A 1 141 ? 8.383 2.003 9.523 1.00 97.81 141 LEU A CA 1
ATOM 1046 C C . LEU A 1 141 ? 8.303 0.788 10.455 1.00 97.81 141 LEU A C 1
ATOM 1048 O O . LEU A 1 141 ? 8.029 0.957 11.642 1.00 97.81 141 LEU A O 1
ATOM 1052 N N . LEU A 1 142 ? 8.570 -0.417 9.936 1.00 98.12 142 LEU A N 1
ATOM 1053 C CA . LEU A 1 142 ? 8.644 -1.634 10.748 1.00 98.12 142 LEU A CA 1
ATOM 1054 C C . LEU A 1 142 ? 9.765 -1.533 11.787 1.00 98.12 142 LEU A C 1
ATOM 1056 O O . LEU A 1 142 ? 9.511 -1.763 12.966 1.00 98.12 142 LEU A O 1
ATOM 1060 N N . ASP A 1 143 ? 10.962 -1.117 11.371 1.00 96.44 143 ASP A N 1
ATOM 1061 C CA . ASP A 1 143 ? 12.123 -0.989 12.256 1.00 96.44 143 ASP A CA 1
ATOM 1062 C C . ASP A 1 143 ? 11.887 0.058 13.357 1.00 96.44 143 ASP A C 1
ATOM 1064 O O . ASP A 1 143 ? 12.201 -0.180 14.525 1.00 96.44 143 ASP A O 1
ATOM 1068 N N . LEU A 1 144 ? 11.300 1.212 13.011 1.00 95.69 144 LEU A N 1
ATOM 1069 C CA . LEU A 1 144 ? 10.928 2.247 13.981 1.00 95.69 144 LEU A CA 1
ATOM 1070 C C . LEU A 1 144 ? 9.894 1.728 14.984 1.00 95.69 144 LEU A C 1
ATOM 1072 O O . LEU A 1 144 ? 10.103 1.852 16.189 1.00 95.69 144 LEU A O 1
ATOM 1076 N N . ALA A 1 145 ? 8.814 1.105 14.506 1.00 97.62 145 ALA A N 1
ATOM 1077 C CA . ALA A 1 145 ? 7.763 0.583 15.373 1.00 97.62 145 ALA A CA 1
ATOM 1078 C C . ALA A 1 145 ? 8.272 -0.529 16.307 1.00 97.62 145 ALA A C 1
ATOM 1080 O O . ALA A 1 145 ? 7.948 -0.539 17.494 1.00 97.62 145 ALA A O 1
ATOM 1081 N N . GLN A 1 146 ? 9.111 -1.433 15.793 1.00 96.56 146 GLN A N 1
ATOM 1082 C CA . GLN A 1 146 ? 9.759 -2.478 16.590 1.00 96.56 146 GLN A CA 1
ATOM 1083 C C . GLN A 1 146 ? 10.709 -1.883 17.633 1.00 96.56 146 GLN A C 1
ATOM 1085 O O . GLN A 1 146 ? 10.750 -2.358 18.764 1.00 96.56 146 GLN A O 1
ATOM 1090 N N . THR A 1 147 ? 11.435 -0.819 17.276 1.00 95.50 147 THR A N 1
ATOM 1091 C CA . THR A 1 147 ? 12.329 -0.103 18.197 1.00 95.50 147 THR A CA 1
ATOM 1092 C C . THR A 1 147 ? 11.558 0.574 19.330 1.00 95.50 147 THR A C 1
ATOM 1094 O O . THR A 1 147 ? 12.053 0.621 20.454 1.00 95.50 147 THR A O 1
ATOM 1097 N N . TRP A 1 148 ? 10.365 1.110 19.059 1.00 97.31 148 TRP A N 1
ATOM 1098 C CA . TRP A 1 148 ? 9.521 1.705 20.097 1.00 97.31 148 TRP A CA 1
ATOM 1099 C C . TRP A 1 148 ? 8.974 0.654 21.066 1.00 97.31 148 TRP A C 1
ATOM 1101 O O . TRP A 1 148 ? 8.924 0.910 22.264 1.00 97.31 148 TRP A O 1
ATOM 1111 N N . GLY A 1 149 ? 8.595 -0.531 20.569 1.00 97.06 149 GLY A N 1
ATOM 1112 C CA . GLY A 1 149 ? 8.143 -1.644 21.414 1.00 97.06 149 GLY A CA 1
ATOM 1113 C C . GLY A 1 149 ? 6.823 -1.385 22.154 1.00 97.06 149 GLY A C 1
ATOM 1114 O O . GLY A 1 149 ? 6.538 -2.040 23.152 1.00 97.06 149 GLY A O 1
ATOM 1115 N N . GLU A 1 150 ? 6.023 -0.424 21.686 1.00 97.94 150 GLU A N 1
ATOM 1116 C CA . GLU A 1 150 ? 4.795 0.045 22.350 1.00 97.94 150 GLU A CA 1
ATOM 1117 C C . GLU A 1 150 ? 3.545 -0.766 21.963 1.00 97.94 150 GLU A C 1
ATOM 1119 O O . GLU A 1 150 ? 2.552 -0.780 22.688 1.00 97.94 150 GLU A O 1
ATOM 1124 N N . PHE A 1 151 ? 3.581 -1.443 20.815 1.00 98.31 151 PHE A N 1
ATOM 1125 C CA . PHE A 1 151 ? 2.489 -2.248 20.266 1.00 98.31 151 PHE A CA 1
ATOM 1126 C C . PHE A 1 151 ? 3.050 -3.389 19.412 1.00 98.31 151 PHE A C 1
ATOM 1128 O O . PHE A 1 151 ? 4.230 -3.402 19.052 1.00 98.31 151 PHE A O 1
ATOM 1135 N N . ARG A 1 152 ? 2.207 -4.370 19.067 1.00 98.69 152 ARG A N 1
ATOM 1136 C CA . ARG A 1 152 ? 2.639 -5.497 18.233 1.00 98.69 152 ARG A CA 1
ATOM 1137 C C . ARG A 1 152 ? 2.913 -5.025 16.804 1.00 98.69 152 ARG A C 1
ATOM 1139 O O . ARG A 1 152 ? 2.102 -4.324 16.212 1.00 98.69 152 ARG A O 1
ATOM 1146 N N . VAL A 1 153 ? 4.031 -5.451 16.226 1.00 98.69 153 VAL A N 1
ATOM 1147 C CA . VAL A 1 153 ? 4.353 -5.215 14.812 1.00 98.69 153 VAL A CA 1
ATOM 1148 C C . VAL A 1 153 ? 4.294 -6.549 14.085 1.00 98.69 153 VAL A C 1
ATOM 1150 O O . VAL A 1 153 ? 4.983 -7.489 14.479 1.00 98.69 153 VAL A O 1
ATOM 1153 N N . ALA A 1 154 ? 3.453 -6.651 13.057 1.00 98.31 154 ALA A N 1
ATOM 1154 C CA . ALA A 1 154 ? 3.205 -7.910 12.367 1.00 98.31 154 ALA A CA 1
ATOM 1155 C C . ALA A 1 154 ? 3.267 -7.763 10.843 1.00 98.31 154 ALA A C 1
ATOM 1157 O O . ALA A 1 154 ? 2.630 -6.895 10.249 1.00 98.31 154 ALA A O 1
ATOM 1158 N N . GLU A 1 155 ? 3.975 -8.688 10.201 1.00 98.69 155 GLU A N 1
ATOM 1159 C CA . GLU A 1 155 ? 3.867 -8.918 8.764 1.00 98.69 155 GLU A CA 1
ATOM 1160 C C . GLU A 1 155 ? 2.877 -10.060 8.531 1.00 98.69 155 GLU A C 1
ATOM 1162 O O . GLU A 1 155 ? 3.186 -11.226 8.781 1.00 98.69 155 GLU A O 1
ATOM 1167 N N . ARG A 1 156 ? 1.650 -9.735 8.116 1.00 98.38 156 ARG A N 1
ATOM 1168 C CA . ARG A 1 156 ? 0.563 -10.712 7.993 1.00 98.38 156 ARG A CA 1
ATOM 1169 C C . ARG A 1 156 ? -0.438 -10.320 6.921 1.00 98.38 156 ARG A C 1
ATOM 1171 O O . ARG A 1 156 ? -0.748 -9.148 6.736 1.00 98.38 156 ARG A O 1
ATOM 1178 N N . THR A 1 157 ? -0.937 -11.328 6.209 1.00 98.44 157 THR A N 1
ATOM 1179 C CA . THR A 1 157 ? -1.990 -11.158 5.210 1.00 98.44 157 THR A CA 1
ATOM 1180 C C . THR A 1 157 ? -3.220 -10.532 5.855 1.00 98.44 157 THR A C 1
ATOM 1182 O O . THR A 1 157 ? -3.713 -11.029 6.869 1.00 98.44 157 THR A O 1
ATOM 1185 N N . ILE A 1 158 ? -3.719 -9.459 5.244 1.00 98.50 158 ILE A N 1
ATOM 1186 C CA . ILE A 1 158 ? -4.958 -8.798 5.643 1.00 98.50 158 ILE A CA 1
ATOM 1187 C C . ILE A 1 158 ? -5.965 -8.967 4.515 1.00 98.50 158 ILE A C 1
ATOM 1189 O O . ILE A 1 158 ? -5.643 -8.709 3.361 1.00 98.50 158 ILE A O 1
ATOM 1193 N N . THR A 1 159 ? -7.188 -9.364 4.841 1.00 98.75 159 THR A N 1
ATOM 1194 C CA . THR A 1 159 ? -8.286 -9.519 3.875 1.00 98.75 159 THR A CA 1
ATOM 1195 C C . THR A 1 159 ? -9.314 -8.402 4.007 1.00 98.75 159 THR A C 1
ATOM 1197 O O . THR A 1 159 ? -9.511 -7.849 5.093 1.00 98.75 159 THR A O 1
ATOM 1200 N N . MET A 1 160 ? -10.054 -8.121 2.928 1.00 98.56 160 MET A N 1
ATOM 1201 C CA . MET A 1 160 ? -11.201 -7.205 2.993 1.00 98.56 160 MET A CA 1
ATOM 1202 C C . MET A 1 160 ? -12.234 -7.656 4.034 1.00 98.56 160 MET A C 1
ATOM 1204 O O . MET A 1 160 ? -12.842 -6.815 4.686 1.00 98.56 160 MET A O 1
ATOM 1208 N N . LYS A 1 161 ? -12.407 -8.970 4.244 1.00 98.44 161 LYS A N 1
ATOM 1209 C CA . LYS A 1 161 ? -13.305 -9.512 5.278 1.00 98.44 161 LYS A CA 1
ATOM 1210 C C . LYS A 1 161 ? -12.890 -9.070 6.685 1.00 98.44 161 LYS A C 1
ATOM 1212 O O . LYS A 1 161 ? -13.739 -8.629 7.455 1.00 98.44 161 LYS A O 1
ATOM 1217 N N . GLN A 1 162 ? -11.603 -9.178 7.014 1.00 98.38 162 GLN A N 1
ATOM 1218 C CA . GLN A 1 162 ? -11.082 -8.752 8.317 1.00 98.38 162 GLN A CA 1
ATOM 1219 C C . GLN A 1 162 ? -11.196 -7.239 8.501 1.00 98.38 162 GLN A C 1
ATOM 1221 O O . GLN A 1 162 ? -11.597 -6.793 9.573 1.00 98.38 162 GLN A O 1
ATOM 1226 N N . LEU A 1 163 ? -10.886 -6.459 7.458 1.00 98.56 163 LEU A N 1
ATOM 1227 C CA . LEU A 1 163 ? -11.004 -5.002 7.508 1.00 98.56 163 LEU A CA 1
ATOM 1228 C C . LEU A 1 163 ? -12.453 -4.552 7.720 1.00 98.56 163 LEU A C 1
ATOM 1230 O O . LEU A 1 163 ? -12.700 -3.725 8.589 1.00 98.56 163 LEU A O 1
ATOM 1234 N N . LEU A 1 164 ? -13.409 -5.127 6.985 1.00 98.56 164 LEU A N 1
ATOM 1235 C CA . LEU A 1 164 ? -14.836 -4.826 7.146 1.00 98.56 164 LEU A CA 1
ATOM 1236 C C . LEU A 1 164 ? -15.313 -5.099 8.574 1.00 98.56 164 LEU A C 1
ATOM 1238 O O . LEU A 1 164 ? -15.876 -4.214 9.210 1.00 98.56 164 LEU A O 1
ATOM 1242 N N . ARG A 1 165 ? -15.001 -6.285 9.108 1.00 98.50 165 ARG A N 1
ATOM 1243 C CA . ARG A 1 165 ? -15.336 -6.648 10.489 1.00 98.50 165 ARG A CA 1
ATOM 1244 C C . ARG A 1 165 ? -14.706 -5.688 11.502 1.00 98.50 165 ARG A C 1
ATOM 1246 O O . ARG A 1 165 ? -15.359 -5.270 12.448 1.00 98.50 165 ARG A O 1
ATOM 1253 N N . ALA A 1 166 ? -13.437 -5.328 11.310 1.00 98.50 166 ALA A N 1
ATOM 1254 C CA . ALA A 1 166 ? -12.742 -4.406 12.203 1.00 98.50 166 ALA A CA 1
ATOM 1255 C C . ALA A 1 166 ? -13.321 -2.983 12.157 1.00 98.50 166 ALA A C 1
ATOM 1257 O O . ALA A 1 166 ? -13.304 -2.302 13.179 1.00 98.50 166 ALA A O 1
ATOM 1258 N N . LEU A 1 167 ? -13.829 -2.533 11.006 1.00 98.44 167 LEU A N 1
ATOM 1259 C CA . LEU A 1 167 ? -14.524 -1.249 10.882 1.00 98.44 167 LEU A CA 1
ATOM 1260 C C . LEU A 1 167 ? -15.877 -1.277 11.602 1.00 98.44 167 LEU A C 1
ATOM 1262 O O . LEU A 1 167 ? -16.170 -0.359 12.360 1.00 98.44 167 LEU A O 1
ATOM 1266 N N . GLU A 1 168 ? -16.666 -2.338 11.414 1.00 98.06 168 GLU A N 1
ATOM 1267 C CA . GLU A 1 168 ? -17.955 -2.528 12.099 1.00 98.06 168 GLU A CA 1
ATOM 1268 C C . GLU A 1 168 ? -17.796 -2.575 13.626 1.00 98.06 168 GLU A C 1
ATOM 1270 O O . GLU A 1 168 ? -18.595 -1.994 14.356 1.00 98.06 168 GLU A O 1
ATOM 1275 N N . GLU A 1 169 ? -16.734 -3.221 14.111 1.00 98.25 169 GLU A N 1
ATOM 1276 C CA . GLU A 1 169 ? -16.407 -3.336 15.537 1.00 98.25 169 GLU A CA 1
ATOM 1277 C C . GLU A 1 169 ? -15.639 -2.111 16.088 1.00 98.25 169 GLU A C 1
ATOM 1279 O O . GLU A 1 169 ? -15.251 -2.109 17.255 1.00 98.25 169 GLU A O 1
ATOM 1284 N N . GLY A 1 170 ? -15.378 -1.077 15.274 1.00 98.00 170 GLY A N 1
ATOM 1285 C CA . GLY A 1 170 ? -14.669 0.137 15.705 1.00 98.00 170 GLY A CA 1
ATOM 1286 C C . GLY A 1 170 ? -13.207 -0.086 16.118 1.00 98.00 170 GLY A C 1
ATOM 1287 O O . GLY A 1 170 ? -12.657 0.679 16.906 1.00 98.00 170 GLY A O 1
ATOM 1288 N N . ARG A 1 171 ? -12.565 -1.148 15.616 1.00 98.44 171 ARG A N 1
ATOM 1289 C CA . ARG A 1 171 ? -11.193 -1.546 15.974 1.00 98.44 171 ARG A CA 1
ATOM 1290 C C . ARG A 1 171 ? -10.104 -0.894 15.124 1.00 98.44 171 ARG A C 1
ATOM 1292 O O . ARG A 1 171 ? -8.940 -0.910 15.523 1.00 98.44 171 ARG A O 1
ATOM 1299 N N . VAL A 1 172 ? -10.446 -0.363 13.950 1.00 98.69 172 VAL A N 1
ATOM 1300 C CA . VAL A 1 172 ? -9.496 0.323 13.056 1.00 98.69 172 VAL A CA 1
ATOM 1301 C C . VAL A 1 172 ? -9.208 1.723 13.585 1.00 98.69 172 VAL A C 1
ATOM 1303 O O . VAL A 1 172 ? -10.141 2.491 13.803 1.00 98.69 172 VAL A O 1
ATOM 1306 N N . ARG A 1 173 ? -7.925 2.067 13.743 1.00 98.31 173 ARG A N 1
ATOM 1307 C CA . ARG A 1 173 ? -7.498 3.423 14.111 1.00 98.31 173 ARG A CA 1
ATOM 1308 C C . ARG A 1 173 ? -7.008 4.199 12.902 1.00 98.31 173 ARG A C 1
ATOM 1310 O O . ARG A 1 173 ? -7.552 5.246 12.585 1.00 98.31 173 ARG A O 1
ATOM 1317 N N . GLU A 1 174 ? -6.005 3.670 12.207 1.00 98.56 174 GLU A N 1
ATOM 1318 C CA . GLU A 1 174 ? -5.361 4.358 11.084 1.00 98.56 174 GLU A CA 1
ATOM 1319 C C . GLU A 1 174 ? -5.074 3.376 9.945 1.00 98.56 174 GLU A C 1
ATOM 1321 O O . GLU A 1 174 ? -4.629 2.251 10.172 1.00 98.56 174 GLU A O 1
ATOM 1326 N N . VAL A 1 175 ? -5.293 3.804 8.703 1.00 98.75 175 VAL A N 1
ATOM 1327 C CA . VAL A 1 175 ? -4.867 3.084 7.494 1.00 98.75 175 VAL A CA 1
ATOM 1328 C C . VAL A 1 175 ? -4.082 4.047 6.625 1.00 98.75 175 VAL A C 1
ATOM 1330 O O . VAL A 1 175 ? -4.509 5.182 6.406 1.00 98.75 175 VAL A O 1
ATOM 1333 N N . PHE A 1 176 ? -2.936 3.605 6.117 1.00 98.62 176 PHE A N 1
ATOM 1334 C CA . PHE A 1 176 ? -2.080 4.461 5.307 1.00 98.62 176 PHE A CA 1
ATOM 1335 C C . PHE A 1 176 ? -1.209 3.687 4.323 1.00 98.62 176 PHE A C 1
ATOM 1337 O O . PHE A 1 176 ? -0.876 2.518 4.519 1.00 98.62 176 PHE A O 1
ATOM 1344 N N . GLY A 1 177 ? -0.833 4.371 3.245 1.00 98.19 177 GLY A N 1
ATOM 1345 C CA . GLY A 1 177 ? 0.208 3.938 2.326 1.00 98.19 177 GLY A CA 1
ATOM 1346 C C . GLY A 1 177 ? 1.588 4.421 2.774 1.00 98.19 177 GLY A C 1
ATOM 1347 O O . GLY A 1 177 ? 1.702 5.500 3.353 1.00 98.19 177 GLY A O 1
ATOM 1348 N N . SER A 1 178 ? 2.645 3.668 2.468 1.00 97.31 178 SER A N 1
ATOM 1349 C CA . SER A 1 178 ? 4.036 4.094 2.638 1.00 97.31 178 SER A CA 1
ATOM 1350 C C . SER A 1 178 ? 4.832 4.032 1.333 1.00 97.31 178 SER A C 1
ATOM 1352 O O . SER A 1 178 ? 4.817 3.006 0.646 1.00 97.31 178 SER A O 1
ATOM 1354 N N . GLY A 1 179 ? 5.588 5.080 1.015 1.00 92.06 179 GLY A N 1
ATOM 1355 C CA . GLY A 1 179 ? 6.430 5.122 -0.184 1.00 92.06 179 GLY A CA 1
ATOM 1356 C C . GLY A 1 179 ? 7.288 6.381 -0.263 1.00 92.06 179 GLY A C 1
ATOM 1357 O O . GLY A 1 179 ? 6.998 7.373 0.388 1.00 92.06 179 GLY A O 1
ATOM 1358 N N . THR A 1 180 ? 8.352 6.367 -1.067 1.00 87.00 180 THR A N 1
ATOM 1359 C CA . THR A 1 180 ? 9.362 7.447 -1.093 1.00 87.00 180 THR A CA 1
ATOM 1360 C C . THR A 1 180 ? 8.795 8.829 -1.437 1.00 87.00 180 THR A C 1
ATOM 1362 O O . THR A 1 180 ? 9.316 9.826 -0.955 1.00 87.00 180 THR A O 1
ATOM 1365 N N . ALA A 1 181 ? 7.729 8.895 -2.242 1.00 83.00 181 ALA A N 1
ATOM 1366 C CA . ALA A 1 181 ? 7.134 10.155 -2.683 1.00 83.00 181 ALA A CA 1
ATOM 1367 C C . ALA A 1 181 ? 6.568 10.981 -1.513 1.00 83.00 181 ALA A C 1
ATOM 1369 O O . ALA A 1 181 ? 6.986 12.112 -1.289 1.00 83.00 181 ALA A O 1
ATOM 1370 N N . CYS A 1 182 ? 5.645 10.403 -0.745 1.00 83.88 182 CYS A N 1
ATOM 1371 C CA . CYS A 1 182 ? 4.924 11.087 0.333 1.00 83.88 182 CYS A CA 1
ATOM 1372 C C . CYS A 1 182 ? 5.292 10.585 1.737 1.00 83.88 182 CYS A C 1
ATOM 1374 O O . CYS A 1 182 ? 4.795 11.125 2.719 1.00 83.88 182 CYS A O 1
ATOM 1376 N N . GLN A 1 183 ? 6.163 9.575 1.830 1.00 89.06 183 GLN A N 1
ATOM 1377 C CA . GLN A 1 183 ? 6.558 8.825 3.031 1.00 89.06 183 GLN A CA 1
ATOM 1378 C C . GLN A 1 183 ? 5.413 8.023 3.628 1.00 89.06 183 GLN A C 1
ATOM 1380 O O . GLN A 1 183 ? 5.443 6.798 3.583 1.00 89.06 183 GLN A O 1
ATOM 1385 N N . VAL A 1 184 ? 4.394 8.719 4.117 1.00 93.44 184 VAL A N 1
ATOM 1386 C CA . VAL A 1 184 ? 3.166 8.179 4.691 1.00 93.44 184 VAL A CA 1
ATOM 1387 C C . VAL A 1 184 ? 1.974 8.932 4.099 1.00 93.44 184 VAL A C 1
ATOM 1389 O O . VAL A 1 184 ? 2.005 10.153 3.969 1.00 93.44 184 VAL A O 1
ATOM 1392 N N . CYS A 1 185 ? 0.939 8.209 3.682 1.00 94.81 185 CYS A N 1
ATOM 1393 C CA . CYS A 1 185 ? -0.253 8.769 3.046 1.00 94.81 185 CYS A CA 1
ATOM 1394 C C . CYS A 1 185 ? -1.513 8.195 3.707 1.00 94.81 185 CYS A C 1
ATOM 1396 O O . CYS A 1 185 ? -1.791 7.011 3.506 1.00 94.81 185 CYS A O 1
ATOM 1398 N N . PRO A 1 186 ? -2.259 8.985 4.500 1.00 97.31 186 PRO A N 1
ATOM 1399 C CA . PRO A 1 186 ? -3.458 8.504 5.179 1.00 97.31 186 PRO A CA 1
ATOM 1400 C C . PRO A 1 186 ? -4.557 8.093 4.199 1.00 97.31 186 PRO A C 1
ATOM 1402 O O . PRO A 1 186 ? -4.673 8.648 3.110 1.00 97.31 186 PRO A O 1
ATOM 1405 N N . VAL A 1 187 ? -5.417 7.170 4.616 1.00 98.31 187 VAL A N 1
ATOM 1406 C CA . VAL A 1 187 ? -6.584 6.717 3.852 1.00 98.31 187 VAL A CA 1
ATOM 1407 C C . VAL A 1 187 ? -7.848 7.023 4.645 1.00 98.31 187 VAL A C 1
ATOM 1409 O O . VAL A 1 187 ? -7.952 6.614 5.798 1.00 98.31 187 VAL A O 1
ATOM 1412 N N . HIS A 1 188 ? -8.821 7.702 4.033 1.00 98.31 188 HIS A N 1
ATOM 1413 C CA . HIS A 1 188 ? -10.102 8.024 4.690 1.00 98.31 188 HIS A CA 1
ATOM 1414 C C . HIS A 1 188 ? -11.311 7.293 4.089 1.00 98.31 188 HIS A C 1
ATOM 1416 O O . HIS A 1 188 ? -12.398 7.290 4.675 1.00 98.31 188 HIS A O 1
ATOM 1422 N N . ARG A 1 189 ? -11.158 6.703 2.898 1.00 98.50 189 ARG A N 1
ATOM 1423 C CA . ARG A 1 189 ? -12.261 6.047 2.191 1.00 98.50 189 ARG A CA 1
ATOM 1424 C C . ARG A 1 189 ? -11.772 4.917 1.297 1.00 98.50 189 ARG A C 1
ATOM 1426 O O . ARG A 1 189 ? -10.786 5.078 0.583 1.00 98.50 189 ARG A O 1
ATOM 1433 N N . ILE A 1 190 ? -12.505 3.809 1.285 1.00 98.81 190 ILE A N 1
ATOM 1434 C CA . ILE A 1 190 ? -12.316 2.707 0.336 1.00 98.81 190 ILE A CA 1
ATOM 1435 C C . ILE A 1 190 ? -13.656 2.433 -0.352 1.00 98.81 190 ILE A C 1
ATOM 1437 O O . ILE A 1 190 ? -14.644 2.141 0.315 1.00 98.81 190 ILE A O 1
ATOM 1441 N N . LEU A 1 191 ? -13.699 2.527 -1.678 1.00 98.75 191 LEU A N 1
ATOM 1442 C CA . LEU A 1 191 ? -14.825 2.088 -2.497 1.00 98.75 191 LEU A CA 1
ATOM 1443 C C . LEU A 1 191 ? -14.633 0.611 -2.842 1.00 98.75 191 LEU A C 1
ATOM 1445 O O . LEU A 1 191 ? -13.706 0.263 -3.569 1.00 98.75 191 LEU A O 1
ATOM 1449 N N . TYR A 1 192 ? -15.494 -0.253 -2.310 1.00 98.62 192 TYR A N 1
ATOM 1450 C CA . TYR A 1 192 ? -15.418 -1.701 -2.501 1.00 98.62 192 TYR A CA 1
ATOM 1451 C C . TYR A 1 192 ? -16.811 -2.278 -2.746 1.00 98.62 192 TYR A C 1
ATOM 1453 O O . TYR A 1 192 ? -17.698 -2.108 -1.909 1.00 98.62 192 TYR A O 1
ATOM 1461 N N . LYS A 1 193 ? -17.004 -2.984 -3.870 1.00 96.81 193 LYS A N 1
ATOM 1462 C CA . LYS A 1 193 ? -18.312 -3.540 -4.283 1.00 96.81 193 LYS A CA 1
ATOM 1463 C C . LYS A 1 193 ? -19.434 -2.491 -4.218 1.00 96.81 193 LYS A C 1
ATOM 1465 O O . LYS A 1 193 ? -20.443 -2.706 -3.548 1.00 96.81 193 LYS A O 1
ATOM 1470 N N . ASP A 1 194 ? -19.184 -1.328 -4.820 1.00 95.56 194 ASP A N 1
ATOM 1471 C CA . ASP A 1 194 ? -20.079 -0.158 -4.846 1.00 95.56 194 ASP A CA 1
ATOM 1472 C C . ASP A 1 194 ? -20.439 0.435 -3.470 1.00 95.56 194 ASP A C 1
ATOM 1474 O O . ASP A 1 194 ? -21.298 1.310 -3.360 1.00 95.56 194 ASP A O 1
ATOM 1478 N N . LYS A 1 195 ? -19.767 0.001 -2.396 1.00 97.69 195 LYS A N 1
ATOM 1479 C CA . LYS A 1 195 ? -19.948 0.536 -1.044 1.00 97.69 195 LYS A CA 1
ATOM 1480 C C . LYS A 1 195 ? -18.788 1.442 -0.668 1.00 97.69 195 LYS A C 1
ATOM 1482 O O . LYS A 1 195 ? -17.626 1.048 -0.741 1.00 97.69 195 LYS A O 1
ATOM 1487 N N . ASN A 1 196 ? -19.123 2.643 -0.205 1.00 98.06 196 ASN A N 1
ATOM 1488 C CA . ASN A 1 196 ? -18.164 3.562 0.392 1.00 98.06 196 ASN A CA 1
ATOM 1489 C C . ASN A 1 196 ? -17.920 3.187 1.853 1.00 98.06 196 ASN A C 1
ATOM 1491 O O . ASN A 1 196 ? -18.776 3.397 2.709 1.00 98.06 196 ASN A O 1
ATOM 1495 N N . LEU A 1 197 ? -16.737 2.649 2.126 1.00 98.44 197 LEU A N 1
ATOM 1496 C CA . LEU A 1 197 ? -16.255 2.363 3.468 1.00 98.44 197 LEU A CA 1
ATOM 1497 C C . LEU A 1 197 ? -15.522 3.598 3.984 1.00 98.44 197 LEU A C 1
ATOM 1499 O O . LEU A 1 197 ? -14.501 3.991 3.417 1.00 98.44 197 LEU A O 1
ATOM 1503 N N . HIS A 1 198 ? -16.044 4.215 5.039 1.00 98.50 198 HIS A N 1
ATOM 1504 C CA . HIS A 1 198 ? -15.320 5.256 5.758 1.00 98.50 198 HIS A CA 1
ATOM 1505 C C . HIS A 1 198 ? -14.223 4.618 6.615 1.00 98.50 198 HIS A C 1
ATOM 1507 O O . HIS A 1 198 ? -14.474 3.640 7.318 1.00 98.50 198 HIS A O 1
ATOM 1513 N N . ILE A 1 199 ? -13.015 5.170 6.535 1.00 98.50 199 ILE A N 1
ATOM 1514 C CA . ILE A 1 199 ? -11.866 4.750 7.329 1.00 98.50 199 ILE A CA 1
ATOM 1515 C C . ILE A 1 199 ? -11.543 5.877 8.315 1.00 98.50 199 ILE A C 1
ATOM 1517 O O . ILE A 1 199 ? -11.213 6.971 7.851 1.00 98.50 199 ILE A O 1
ATOM 1521 N N . PRO A 1 200 ? -11.589 5.630 9.638 1.00 97.81 200 PRO A N 1
ATOM 1522 C CA . PRO A 1 200 ? -11.545 6.680 10.655 1.00 97.81 200 PRO A CA 1
ATOM 1523 C C . PRO A 1 200 ? -10.121 7.207 10.925 1.00 97.81 200 PRO A C 1
ATOM 1525 O O . PRO A 1 200 ? -9.775 7.552 12.054 1.00 97.81 200 PRO A O 1
ATOM 1528 N N . THR A 1 201 ? -9.246 7.216 9.913 1.00 97.69 201 THR A N 1
ATOM 1529 C CA . THR A 1 201 ? -7.831 7.578 10.082 1.00 97.69 201 THR A CA 1
ATOM 1530 C C . THR A 1 201 ? -7.681 9.010 10.579 1.00 97.69 201 THR A C 1
ATOM 1532 O O . THR A 1 201 ? -6.874 9.270 11.464 1.00 97.69 201 THR A O 1
ATOM 1535 N N . MET A 1 202 ? -8.459 9.946 10.028 1.00 95.31 202 MET A N 1
ATOM 1536 C CA . MET A 1 202 ? -8.314 11.367 10.351 1.00 95.31 202 MET A CA 1
ATOM 1537 C C . MET A 1 202 ? -8.929 11.720 11.707 1.00 95.31 202 MET A C 1
ATOM 1539 O O . MET A 1 202 ? -8.428 12.586 12.419 1.00 95.31 202 MET A O 1
ATOM 1543 N N . GLU A 1 203 ? -9.988 11.009 12.071 1.00 95.06 203 GLU A N 1
ATOM 1544 C CA . GLU A 1 203 ? -10.752 11.140 13.306 1.00 95.06 203 GLU A CA 1
ATOM 1545 C C . GLU A 1 203 ? -9.948 10.657 14.523 1.00 95.06 203 GLU A C 1
ATOM 1547 O O . GLU A 1 203 ? -10.159 11.139 15.634 1.00 95.06 203 GLU A O 1
ATOM 1552 N N . ASN A 1 204 ? -8.979 9.761 14.308 1.00 92.12 204 ASN A N 1
ATOM 1553 C CA . ASN A 1 204 ? -8.028 9.292 15.319 1.00 92.12 204 ASN A CA 1
ATOM 1554 C C . ASN A 1 204 ? -6.766 10.178 15.445 1.00 92.12 204 ASN A C 1
ATOM 1556 O O . ASN A 1 204 ? -5.781 9.767 16.057 1.00 92.12 204 ASN A O 1
ATOM 1560 N N . GLY A 1 205 ? -6.771 11.398 14.895 1.00 81.06 205 GLY A N 1
ATOM 1561 C CA . GLY A 1 205 ? -5.670 12.356 15.064 1.00 81.06 205 GLY A CA 1
ATOM 1562 C C . GLY A 1 205 ? -4.483 12.187 14.108 1.00 81.06 205 GLY A C 1
ATOM 1563 O O . GLY A 1 205 ? -3.570 13.008 14.129 1.00 81.06 205 GLY A O 1
ATOM 1564 N N . PRO A 1 206 ? -4.559 11.299 13.118 1.00 84.19 206 PRO A N 1
ATOM 1565 C CA . PRO A 1 206 ? -3.710 10.103 13.008 1.00 84.19 206 PRO A CA 1
ATOM 1566 C C . PRO A 1 206 ? -2.334 10.222 13.698 1.00 84.19 206 PRO A C 1
ATOM 1568 O O . PRO A 1 206 ? -1.325 10.607 13.094 1.00 84.19 206 PRO A O 1
ATOM 1571 N N . GLU A 1 207 ? -2.300 9.894 14.989 1.00 92.62 207 GLU A N 1
ATOM 1572 C CA . GLU A 1 207 ? -1.125 10.053 15.852 1.00 92.62 207 GLU A CA 1
ATOM 1573 C C . GLU A 1 207 ? 0.091 9.265 15.342 1.00 92.62 207 GLU A C 1
ATOM 1575 O O . GLU A 1 207 ? 1.211 9.792 15.311 1.00 92.62 207 GLU A O 1
ATOM 1580 N N . LEU A 1 208 ? -0.117 8.024 14.888 1.00 96.69 208 LEU A N 1
ATOM 1581 C CA . LEU A 1 208 ? 0.970 7.163 14.436 1.00 96.69 208 LEU A CA 1
ATOM 1582 C C . LEU A 1 208 ? 1.566 7.660 13.111 1.00 96.69 208 LEU A C 1
ATOM 1584 O O . LEU A 1 208 ? 2.792 7.731 12.978 1.00 96.69 208 LEU A O 1
ATOM 1588 N N . ILE A 1 209 ? 0.728 8.062 12.149 1.00 95.94 209 ILE A N 1
ATOM 1589 C CA . ILE A 1 209 ? 1.189 8.656 10.882 1.00 95.94 209 ILE A CA 1
ATOM 1590 C C . ILE A 1 209 ? 2.009 9.925 11.138 1.00 95.94 209 ILE A C 1
ATOM 1592 O O . ILE A 1 209 ? 3.091 10.076 10.565 1.00 95.94 209 ILE A O 1
ATOM 1596 N N . LEU A 1 210 ? 1.529 10.830 12.000 1.00 93.75 210 LEU A N 1
ATOM 1597 C CA . LEU A 1 210 ? 2.240 12.075 12.308 1.00 93.75 210 LEU A CA 1
ATOM 1598 C C . LEU A 1 210 ? 3.580 11.807 13.003 1.00 93.75 210 LEU A C 1
ATOM 1600 O O . LEU A 1 210 ? 4.579 12.458 12.683 1.00 93.75 210 LEU A O 1
ATOM 1604 N N . ARG A 1 211 ? 3.637 10.817 13.903 1.00 94.94 211 ARG A N 1
ATOM 1605 C CA . ARG A 1 211 ? 4.885 10.390 14.547 1.00 94.94 211 ARG A CA 1
ATOM 1606 C C . ARG A 1 211 ? 5.886 9.850 13.529 1.00 94.94 211 ARG A C 1
ATOM 1608 O O . ARG A 1 211 ? 7.031 10.298 13.522 1.00 94.94 211 ARG A O 1
ATOM 1615 N N . PHE A 1 212 ? 5.467 8.955 12.633 1.00 95.12 212 PHE A N 1
ATOM 1616 C CA . PHE A 1 212 ? 6.340 8.448 11.570 1.00 95.12 212 PHE A CA 1
ATOM 1617 C C . PHE A 1 212 ? 6.842 9.557 10.649 1.00 95.12 212 PHE A C 1
ATOM 1619 O O . PHE A 1 212 ? 8.031 9.609 10.340 1.00 95.12 212 PHE A O 1
ATOM 1626 N N . GLN A 1 213 ? 5.959 10.467 10.233 1.00 90.50 213 GLN A N 1
ATOM 1627 C CA . GLN A 1 213 ? 6.333 11.594 9.385 1.00 90.50 213 GLN A CA 1
ATOM 1628 C C . GLN A 1 213 ? 7.373 12.489 10.071 1.00 90.50 213 GLN A C 1
ATOM 1630 O O . GLN A 1 213 ? 8.348 12.898 9.440 1.00 90.50 213 GLN A O 1
ATOM 1635 N N . LYS A 1 214 ? 7.184 12.784 11.363 1.00 90.06 214 LYS A N 1
ATOM 1636 C CA . LYS A 1 214 ? 8.121 13.586 12.155 1.00 90.06 214 LYS A CA 1
ATOM 1637 C C . LYS A 1 214 ? 9.496 12.921 12.231 1.00 90.06 214 LYS A C 1
ATOM 1639 O O . LYS A 1 214 ? 10.484 13.559 11.885 1.00 90.06 214 LYS A O 1
ATOM 1644 N N . GLU A 1 215 ? 9.548 11.652 12.617 1.00 91.25 215 GLU A N 1
ATOM 1645 C CA . GLU A 1 215 ? 10.793 10.893 12.801 1.00 91.25 215 GLU A CA 1
ATOM 1646 C C . GLU A 1 215 ? 11.566 10.734 11.485 1.00 91.25 215 GLU A C 1
ATOM 1648 O O . GLU A 1 215 ? 12.757 11.038 11.413 1.00 91.25 215 GLU A O 1
ATOM 1653 N N . LEU A 1 216 ? 10.885 10.354 10.396 1.00 88.56 216 LEU A N 1
ATOM 1654 C CA . LEU A 1 216 ? 11.513 10.247 9.076 1.00 88.56 216 LEU A CA 1
ATOM 1655 C C . LEU A 1 216 ? 12.047 11.599 8.592 1.00 88.56 216 LEU A C 1
ATOM 1657 O O . LEU A 1 216 ? 13.166 11.675 8.082 1.00 88.56 216 LEU A O 1
ATOM 1661 N N . LYS A 1 217 ? 11.283 12.678 8.787 1.00 85.50 217 LYS A N 1
ATOM 1662 C CA . LYS A 1 217 ? 11.707 14.033 8.421 1.00 85.50 217 LYS A CA 1
ATOM 1663 C C . LYS A 1 217 ? 12.900 14.497 9.251 1.00 85.50 217 LYS A C 1
ATOM 1665 O O . LYS A 1 217 ? 13.815 15.107 8.699 1.00 85.50 217 LYS A O 1
ATOM 1670 N N . GLU A 1 218 ? 12.910 14.227 10.554 1.00 85.75 218 GLU A N 1
ATOM 1671 C CA . GLU A 1 218 ? 14.052 14.521 11.417 1.00 85.75 218 GLU A CA 1
ATOM 1672 C C . GLU A 1 218 ? 15.290 13.770 10.925 1.00 85.75 218 GLU A C 1
ATOM 1674 O O . GLU A 1 218 ? 16.316 14.403 10.700 1.00 85.75 218 GLU A O 1
ATOM 1679 N N . ILE A 1 219 ? 15.190 12.479 10.612 1.00 83.56 219 ILE A N 1
ATOM 1680 C CA . ILE A 1 219 ? 16.299 11.684 10.059 1.00 83.56 219 ILE A CA 1
ATOM 1681 C C . ILE A 1 219 ? 16.810 12.249 8.721 1.00 83.56 219 ILE A C 1
ATOM 1683 O O . ILE A 1 219 ? 18.014 12.394 8.519 1.00 83.56 219 ILE A O 1
ATOM 1687 N N . GLN A 1 220 ? 15.914 12.622 7.811 1.00 77.69 220 GLN A N 1
ATOM 1688 C CA . GLN A 1 220 ? 16.276 13.116 6.476 1.00 77.69 220 GLN A CA 1
ATOM 1689 C C . GLN A 1 220 ? 16.825 14.548 6.462 1.00 77.69 220 GLN A C 1
ATOM 1691 O O . GLN A 1 220 ? 17.492 14.956 5.506 1.00 77.69 220 GLN A O 1
ATOM 1696 N N . VAL A 1 221 ? 16.488 15.368 7.464 1.00 71.75 221 VAL A N 1
ATOM 1697 C CA . VAL A 1 221 ? 16.813 16.807 7.486 1.00 71.75 221 VAL A CA 1
ATOM 1698 C C . VAL A 1 221 ? 17.855 17.162 8.554 1.00 71.75 221 VAL A C 1
ATOM 1700 O O . VAL A 1 221 ? 18.538 18.176 8.403 1.00 71.75 221 VAL A O 1
ATOM 1703 N N . SER A 1 222 ? 18.046 16.339 9.591 1.00 53.50 222 SER A N 1
ATOM 1704 C CA . SER A 1 222 ? 18.956 16.609 10.724 1.00 53.50 222 SER A CA 1
ATOM 1705 C C . SER A 1 222 ? 20.443 16.736 10.358 1.00 53.50 222 SER A C 1
ATOM 1707 O O . SER A 1 222 ? 21.224 17.216 11.175 1.00 53.50 222 SER A O 1
ATOM 1709 N N . CYS A 1 223 ? 20.849 16.461 9.115 1.00 49.06 223 CYS A N 1
ATOM 1710 C CA . CYS A 1 223 ? 22.201 16.756 8.619 1.00 49.06 223 CYS A CA 1
ATOM 1711 C C . CYS A 1 223 ? 22.405 18.201 8.102 1.00 49.06 223 CYS A C 1
ATOM 1713 O O . CYS A 1 223 ? 23.387 18.469 7.416 1.00 49.06 223 CYS A O 1
ATOM 1715 N N . ARG A 1 224 ? 21.502 19.153 8.390 1.00 39.53 224 ARG A N 1
ATOM 1716 C CA . ARG A 1 224 ? 21.573 20.532 7.855 1.00 39.53 224 ARG A CA 1
ATOM 1717 C C . ARG A 1 224 ? 22.528 21.510 8.554 1.00 39.53 224 ARG A C 1
ATOM 1719 O O . ARG A 1 224 ? 22.690 22.606 8.025 1.00 39.53 224 ARG A O 1
ATOM 1726 N N . GLN A 1 225 ? 23.129 21.195 9.704 1.00 32.25 225 GLN A N 1
ATOM 1727 C CA . GLN A 1 225 ? 23.950 22.178 10.432 1.00 32.25 225 GLN A CA 1
ATOM 1728 C C . GLN A 1 225 ? 25.453 21.861 10.393 1.00 32.25 225 GLN A C 1
ATOM 1730 O O . GLN A 1 225 ? 25.908 20.991 11.134 1.00 32.25 225 GLN A O 1
ATOM 1735 N N . PRO A 1 226 ? 26.253 22.588 9.588 1.00 35.69 226 PRO A N 1
ATOM 1736 C CA . PRO A 1 226 ? 27.695 22.635 9.782 1.00 35.69 226 PRO A CA 1
ATOM 1737 C C . PRO A 1 226 ? 27.973 23.480 11.034 1.00 35.69 226 PRO A C 1
ATOM 1739 O O . PRO A 1 226 ? 27.766 24.691 11.012 1.00 35.69 226 PRO A O 1
ATOM 1742 N N . GLY A 1 227 ? 28.398 22.867 12.143 1.00 39.12 227 GLY A N 1
ATOM 1743 C CA . GLY A 1 227 ? 28.813 23.657 13.311 1.00 39.12 227 GLY A CA 1
ATOM 1744 C C . GLY A 1 227 ? 28.872 22.966 14.665 1.00 39.12 227 GLY A C 1
ATOM 1745 O O . GLY A 1 227 ? 29.534 23.487 15.557 1.00 39.12 227 GLY A O 1
ATOM 1746 N N . ASN A 1 228 ? 28.260 21.801 14.855 1.00 33.69 228 ASN A N 1
ATOM 1747 C CA . ASN A 1 228 ? 28.423 21.114 16.128 1.00 33.69 228 ASN A CA 1
ATOM 1748 C C . ASN A 1 228 ? 29.653 20.194 16.053 1.00 33.69 228 ASN A C 1
ATOM 1750 O O . ASN A 1 228 ? 29.786 19.417 15.111 1.00 33.69 228 ASN A O 1
ATOM 1754 N N . GLY A 1 229 ? 30.572 20.349 17.015 1.00 32.50 229 GLY A N 1
ATOM 1755 C CA . GLY A 1 229 ? 31.859 19.646 17.100 1.00 32.50 229 GLY A CA 1
ATOM 1756 C C . GLY A 1 229 ? 31.752 18.110 17.149 1.00 32.50 229 GLY A C 1
ATOM 1757 O O . GLY A 1 229 ? 30.684 17.557 16.892 1.00 32.50 229 GLY A O 1
ATOM 1758 N N . PRO A 1 230 ? 32.833 17.385 17.500 1.00 31.97 230 PRO A N 1
ATOM 1759 C CA . PRO A 1 230 ? 32.954 15.925 17.338 1.00 31.97 230 PRO A CA 1
ATOM 1760 C C . PRO A 1 230 ? 32.011 15.052 18.209 1.00 31.97 230 PRO A C 1
ATOM 1762 O O . PRO A 1 230 ? 32.301 13.892 18.465 1.00 31.97 230 PRO A O 1
ATOM 1765 N N . GLY A 1 231 ? 30.858 15.572 18.636 1.00 43.97 231 GLY A N 1
ATOM 1766 C CA . GLY A 1 231 ? 29.761 14.845 19.277 1.00 43.97 231 GLY A CA 1
ATOM 1767 C C . GLY A 1 231 ? 28.380 15.095 18.652 1.00 43.97 231 GLY A C 1
ATOM 1768 O O . GLY A 1 231 ? 27.377 14.893 19.331 1.00 43.97 231 GLY A O 1
ATOM 1769 N N . ALA A 1 232 ? 28.283 15.556 17.399 1.00 35.97 232 ALA A N 1
ATOM 1770 C CA . ALA A 1 232 ? 27.011 16.030 16.848 1.00 35.97 232 ALA A CA 1
ATOM 1771 C C . ALA A 1 232 ? 26.733 15.646 15.395 1.00 35.97 232 ALA A C 1
ATOM 1773 O O . ALA A 1 232 ? 26.606 16.465 14.495 1.00 35.97 232 ALA A O 1
ATOM 1774 N N . CYS A 1 233 ? 26.542 14.358 15.211 1.00 42.66 233 CYS A N 1
ATOM 1775 C CA . CYS A 1 233 ? 25.426 13.799 14.469 1.00 42.66 233 CYS A CA 1
ATOM 1776 C C . CYS A 1 233 ? 25.525 12.334 14.837 1.00 42.66 233 CYS A C 1
ATOM 1778 O O . CYS A 1 233 ? 26.501 11.690 14.459 1.00 42.66 233 CYS A O 1
ATOM 1780 N N . SER A 1 234 ? 24.609 11.786 15.632 1.00 40.97 234 SER A N 1
ATOM 1781 C CA . SER A 1 234 ? 24.696 10.352 15.900 1.00 40.97 234 SER A CA 1
ATOM 1782 C C . SER A 1 234 ? 24.125 9.564 14.722 1.00 40.97 234 SER A C 1
ATOM 1784 O O . SER A 1 234 ? 23.237 8.734 14.876 1.00 40.97 234 SER A O 1
ATOM 1786 N N . LEU A 1 235 ? 24.681 9.826 13.534 1.00 40.75 235 LEU A N 1
ATOM 1787 C CA . LEU A 1 235 ? 24.680 8.912 12.407 1.00 40.75 235 LEU A CA 1
ATOM 1788 C C . LEU A 1 235 ? 25.125 7.529 12.908 1.00 40.75 235 LEU A C 1
ATOM 1790 O O . LEU A 1 235 ? 24.485 6.548 12.585 1.00 40.75 235 LEU A O 1
ATOM 1794 N N . GLU A 1 236 ? 26.103 7.442 13.816 1.00 38.72 236 GLU A N 1
ATOM 1795 C CA . GLU A 1 236 ? 26.512 6.180 14.458 1.00 38.72 236 GLU A CA 1
ATOM 1796 C C . GLU A 1 236 ? 25.405 5.490 15.289 1.00 38.72 236 GLU A C 1
ATOM 1798 O O . GLU A 1 236 ? 25.320 4.262 15.285 1.00 38.72 236 GLU A O 1
ATOM 1803 N N . LYS A 1 237 ? 24.501 6.227 15.959 1.00 39.75 237 LYS A N 1
ATOM 1804 C CA . LYS A 1 237 ? 23.335 5.626 16.648 1.00 39.75 237 LYS A CA 1
ATOM 1805 C C . LYS A 1 237 ? 22.202 5.256 15.693 1.00 39.75 237 LYS A C 1
ATOM 1807 O O . LYS A 1 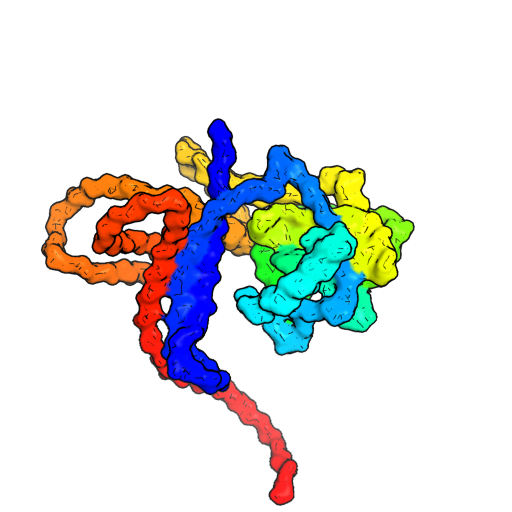237 ? 21.422 4.373 16.022 1.00 39.75 237 LYS A O 1
ATOM 1812 N N . LEU A 1 238 ? 22.089 5.912 14.539 1.00 43.28 238 LEU A N 1
ATOM 1813 C CA . LEU A 1 238 ? 21.071 5.598 13.532 1.00 43.28 238 LEU A CA 1
ATOM 1814 C C . LEU A 1 238 ? 21.497 4.404 12.655 1.00 43.28 238 LEU A C 1
ATOM 1816 O O . LEU A 1 238 ? 20.720 3.483 12.423 1.00 43.28 238 LEU A O 1
ATOM 1820 N N . VAL A 1 239 ? 22.771 4.390 12.252 1.00 41.78 239 VAL A N 1
ATOM 1821 C CA . VAL A 1 239 ? 23.448 3.327 11.492 1.00 41.78 239 VAL A CA 1
ATOM 1822 C C . VAL A 1 239 ? 23.562 2.038 12.305 1.00 41.78 239 VAL A C 1
ATOM 1824 O O . VAL A 1 239 ? 23.459 0.956 11.737 1.00 41.78 239 VAL A O 1
ATOM 1827 N N . SER A 1 240 ? 23.711 2.126 13.632 1.00 42.06 240 SER A N 1
ATOM 1828 C CA . SER A 1 240 ? 23.705 0.940 14.502 1.00 42.06 240 SER A CA 1
ATOM 1829 C C . SER A 1 240 ? 22.311 0.343 14.744 1.00 42.06 240 SER A C 1
ATOM 1831 O O . SER A 1 240 ? 22.229 -0.761 15.276 1.00 42.06 240 SER A O 1
ATOM 1833 N N . ARG A 1 241 ? 21.222 1.028 14.350 1.00 48.50 241 ARG A N 1
ATOM 1834 C CA . ARG A 1 241 ? 19.836 0.587 14.598 1.00 48.50 241 ARG A CA 1
ATOM 1835 C C . ARG A 1 241 ? 19.178 -0.134 13.418 1.00 48.50 241 ARG A C 1
ATOM 1837 O O . ARG A 1 241 ? 18.467 -1.097 13.668 1.00 48.50 241 ARG A O 1
ATOM 1844 N N . SER A 1 242 ? 19.401 0.281 12.163 1.00 48.94 242 SER A N 1
ATOM 1845 C CA . SER A 1 242 ? 18.977 -0.497 10.980 1.00 48.94 242 SER A CA 1
ATOM 1846 C C . SER A 1 242 ? 19.573 0.021 9.652 1.00 48.94 242 SER A C 1
ATOM 1848 O O . SER A 1 242 ? 19.536 1.229 9.400 1.00 48.94 242 SER A O 1
ATOM 1850 N N . PRO A 1 243 ? 20.024 -0.866 8.738 1.00 57.25 243 PRO A N 1
ATOM 1851 C CA . PRO A 1 243 ? 20.426 -0.510 7.371 1.00 57.25 243 PRO A CA 1
ATOM 1852 C C . PRO A 1 243 ? 19.328 0.163 6.528 1.00 57.25 243 PRO A C 1
ATOM 1854 O O . PRO A 1 243 ? 19.640 0.893 5.588 1.00 57.25 243 PRO A O 1
ATOM 1857 N N . SER A 1 244 ? 18.044 -0.054 6.833 1.00 55.09 244 SER A N 1
ATOM 1858 C CA . SER A 1 244 ? 16.940 0.509 6.037 1.00 55.09 244 SER A CA 1
ATOM 1859 C C . SER A 1 244 ? 16.837 2.033 6.180 1.00 55.09 244 SER A C 1
ATOM 1861 O O . SER A 1 244 ? 16.581 2.739 5.204 1.00 55.09 244 SER A O 1
ATOM 1863 N N . LEU A 1 245 ? 17.119 2.554 7.379 1.00 56.41 245 LEU A N 1
ATOM 1864 C CA . LEU A 1 245 ? 17.120 3.987 7.676 1.00 56.41 245 LEU A CA 1
ATOM 1865 C C . LEU A 1 245 ? 18.272 4.705 6.961 1.00 56.41 245 LEU A C 1
ATOM 1867 O O . LEU A 1 245 ? 18.115 5.851 6.539 1.00 56.41 245 LEU A O 1
ATOM 1871 N N . LEU A 1 246 ? 19.399 4.011 6.751 1.00 53.50 246 LEU A N 1
ATOM 1872 C CA . LEU A 1 246 ? 20.500 4.500 5.918 1.00 53.50 246 LEU A CA 1
ATOM 1873 C C . LEU A 1 246 ? 20.052 4.660 4.459 1.00 53.50 246 LEU A C 1
ATOM 1875 O O . LEU A 1 246 ? 20.333 5.685 3.848 1.00 53.50 246 LEU A O 1
ATOM 1879 N N . ALA A 1 247 ? 19.307 3.697 3.910 1.00 52.81 247 ALA A N 1
ATOM 1880 C CA . ALA A 1 247 ? 18.812 3.778 2.536 1.00 52.81 247 ALA A CA 1
ATOM 1881 C C . ALA A 1 247 ? 17.808 4.931 2.337 1.00 52.81 247 ALA A C 1
ATOM 1883 O O . ALA A 1 247 ? 17.830 5.589 1.297 1.00 52.81 247 ALA A O 1
ATOM 1884 N N . VAL A 1 248 ? 16.963 5.233 3.335 1.00 54.09 248 VAL A N 1
ATOM 1885 C CA . VAL A 1 248 ? 16.110 6.441 3.318 1.00 54.09 248 VAL A CA 1
ATOM 1886 C C . VAL A 1 248 ? 16.959 7.713 3.272 1.00 54.09 248 VAL A C 1
ATOM 1888 O O . VAL A 1 248 ? 16.622 8.651 2.550 1.00 54.09 248 VAL A O 1
ATOM 1891 N N . TRP A 1 249 ? 18.061 7.743 4.021 1.00 50.66 249 TRP A N 1
ATOM 1892 C CA . TRP A 1 249 ? 18.975 8.879 4.067 1.00 50.66 249 TRP A CA 1
ATOM 1893 C C . TRP A 1 249 ? 19.788 9.047 2.769 1.00 50.66 249 TRP A C 1
ATOM 1895 O O . TRP A 1 249 ? 19.859 10.153 2.236 1.00 50.66 249 TRP A O 1
ATOM 1905 N N . GLU A 1 250 ? 20.354 7.971 2.210 1.00 45.66 250 GLU A N 1
ATOM 1906 C CA . GLU A 1 250 ? 21.218 8.018 1.016 1.00 45.66 250 GLU A CA 1
ATOM 1907 C C . GLU A 1 250 ? 20.488 8.527 -0.236 1.00 45.66 250 GLU A C 1
ATOM 1909 O O . GLU A 1 250 ? 21.052 9.314 -1.002 1.00 45.66 250 GLU A O 1
ATOM 1914 N N . VAL A 1 251 ? 19.222 8.135 -0.426 1.00 49.34 251 VAL A N 1
ATOM 1915 C CA . VAL A 1 251 ? 18.385 8.606 -1.548 1.00 49.34 251 VAL A CA 1
ATOM 1916 C C . VAL A 1 251 ? 18.216 10.132 -1.520 1.00 49.34 251 VAL A C 1
ATOM 1918 O O . VAL A 1 251 ? 18.174 10.781 -2.569 1.00 49.34 251 VAL A O 1
ATOM 1921 N N . ASP A 1 252 ? 18.160 10.716 -0.324 1.00 45.66 252 ASP A N 1
ATOM 1922 C CA . ASP A 1 252 ? 17.968 12.152 -0.120 1.00 45.66 252 ASP A CA 1
ATOM 1923 C C . ASP A 1 252 ? 19.312 12.915 -0.074 1.00 45.66 252 ASP A C 1
ATOM 1925 O O . ASP A 1 252 ? 19.387 14.063 -0.510 1.00 45.66 252 ASP A O 1
ATOM 1929 N N . TYR A 1 253 ? 20.402 12.286 0.385 1.00 39.00 253 TYR A N 1
ATOM 1930 C CA . TYR A 1 253 ? 21.746 12.884 0.407 1.00 39.00 253 TYR A CA 1
ATOM 1931 C C . TYR A 1 253 ? 22.318 13.094 -1.006 1.00 39.00 253 TYR A C 1
ATOM 1933 O O . TYR A 1 253 ? 22.764 14.196 -1.328 1.00 39.00 253 TYR A O 1
ATOM 1941 N N . ILE A 1 254 ? 22.224 12.087 -1.891 1.00 40.38 254 ILE A N 1
ATOM 1942 C CA . ILE A 1 254 ? 22.663 12.188 -3.304 1.00 40.38 254 ILE A CA 1
ATOM 1943 C C . ILE A 1 254 ? 21.934 13.327 -4.036 1.00 40.38 254 ILE A C 1
ATOM 1945 O O . ILE A 1 254 ? 22.478 13.977 -4.925 1.00 40.38 254 ILE A O 1
ATOM 1949 N N . SER A 1 255 ? 20.703 13.596 -3.621 1.00 37.44 255 SER A N 1
ATOM 1950 C CA . SER A 1 255 ? 19.805 14.597 -4.185 1.00 37.44 255 SER A CA 1
ATOM 1951 C C . SER A 1 255 ? 20.137 16.044 -3.780 1.00 37.44 255 SER A C 1
ATOM 1953 O O . SER A 1 255 ? 19.519 16.970 -4.313 1.00 37.44 255 SER A O 1
ATOM 1955 N N . ARG A 1 256 ? 21.064 16.256 -2.832 1.00 42.28 256 ARG A N 1
ATOM 1956 C CA . ARG A 1 256 ? 21.269 17.542 -2.136 1.00 42.28 256 ARG A CA 1
ATOM 1957 C C . ARG A 1 256 ? 22.698 18.088 -2.158 1.00 42.28 256 ARG A C 1
ATOM 1959 O O . ARG A 1 256 ? 22.893 19.200 -1.672 1.00 42.28 256 ARG A O 1
ATOM 1966 N N . GLU A 1 257 ? 23.673 17.370 -2.718 1.00 32.72 257 GLU A N 1
ATOM 1967 C CA . GLU A 1 257 ? 24.995 17.945 -3.005 1.00 32.72 257 GLU A CA 1
ATOM 1968 C C . GLU A 1 257 ? 24.815 19.108 -4.000 1.00 32.72 257 GLU A C 1
ATOM 1970 O O . GLU A 1 257 ? 24.385 18.882 -5.138 1.00 32.72 257 GLU A O 1
ATOM 1975 N N . PRO A 1 258 ? 25.101 20.368 -3.617 1.00 28.67 258 PRO A N 1
ATOM 1976 C CA . PRO A 1 258 ? 25.191 21.425 -4.606 1.00 28.67 258 PRO A CA 1
ATOM 1977 C C . PRO A 1 258 ? 26.303 21.038 -5.582 1.00 28.67 258 PRO A C 1
ATOM 1979 O O . PRO A 1 258 ? 27.364 20.580 -5.162 1.00 28.67 258 PRO A O 1
ATOM 1982 N N . LEU A 1 259 ? 26.094 21.258 -6.883 1.00 36.12 259 LEU A N 1
ATOM 1983 C CA . LEU A 1 259 ? 27.186 21.300 -7.859 1.00 36.12 259 LEU A CA 1
ATOM 1984 C C . LEU A 1 259 ? 28.094 22.483 -7.487 1.00 36.12 259 LEU A C 1
ATOM 1986 O O . LEU A 1 259 ? 28.002 23.568 -8.058 1.00 36.12 259 LEU A O 1
ATOM 1990 N N . GLY A 1 260 ? 28.910 22.300 -6.454 1.00 26.67 260 GLY A N 1
ATOM 1991 C CA . GLY A 1 260 ? 29.798 23.306 -5.921 1.00 26.67 260 GLY A CA 1
ATOM 1992 C C . GLY A 1 260 ? 30.805 23.694 -6.988 1.00 26.67 260 GLY A C 1
ATOM 1993 O O . GLY A 1 260 ? 31.421 22.847 -7.638 1.00 26.67 260 GLY A O 1
ATOM 1994 N N . HIS A 1 261 ? 30.985 24.999 -7.160 1.00 28.36 261 HIS A N 1
ATOM 1995 C CA . HIS A 1 261 ? 32.200 25.540 -7.737 1.00 28.36 261 HIS A CA 1
ATOM 1996 C C . HIS A 1 261 ? 33.373 25.090 -6.861 1.00 28.36 261 HIS A C 1
ATOM 1998 O O . HIS A 1 261 ? 33.664 25.713 -5.844 1.00 28.36 261 HIS A O 1
ATOM 2004 N N . SER A 1 262 ? 34.039 23.998 -7.231 1.00 26.39 262 SER A N 1
ATOM 2005 C CA . SER A 1 262 ? 35.349 23.680 -6.684 1.00 26.39 262 SER A CA 1
ATOM 2006 C C . SER A 1 262 ? 36.322 24.755 -7.163 1.00 26.39 262 SER A C 1
ATOM 2008 O O . SER A 1 262 ? 36.631 24.880 -8.351 1.00 26.39 262 SER A O 1
ATOM 2010 N N . SER A 1 263 ? 36.751 25.596 -6.226 1.00 22.62 263 SER A N 1
ATOM 2011 C CA . SER A 1 263 ? 37.905 26.466 -6.385 1.00 22.62 263 SER A CA 1
ATOM 2012 C C . SER A 1 263 ? 39.120 25.602 -6.719 1.00 22.62 263 SER A C 1
ATOM 2014 O O . SER A 1 263 ? 39.404 24.593 -6.074 1.00 22.62 263 SER A O 1
ATOM 2016 N N . VAL A 1 264 ? 39.810 25.988 -7.789 1.00 24.58 264 VAL A N 1
ATOM 2017 C CA . VAL A 1 264 ? 41.020 25.333 -8.279 1.00 24.58 264 VAL A CA 1
ATOM 2018 C C . VAL A 1 264 ? 42.128 25.550 -7.249 1.00 24.58 264 VAL A C 1
ATOM 2020 O O . VAL A 1 264 ? 42.697 26.634 -7.169 1.00 24.58 264 VAL A O 1
ATOM 2023 N N . GLY A 1 265 ? 42.419 24.529 -6.446 1.00 22.05 265 GLY A N 1
ATOM 2024 C CA . GLY A 1 265 ? 43.644 24.445 -5.659 1.00 22.05 265 GLY A CA 1
ATOM 2025 C C . GLY A 1 265 ? 44.699 23.691 -6.459 1.00 22.05 265 GLY A C 1
ATOM 2026 O O . GLY A 1 265 ? 44.591 22.481 -6.641 1.00 22.05 265 GLY A O 1
ATOM 2027 N N . THR A 1 266 ? 45.702 24.398 -6.972 1.00 22.27 266 THR A N 1
ATOM 2028 C CA . THR A 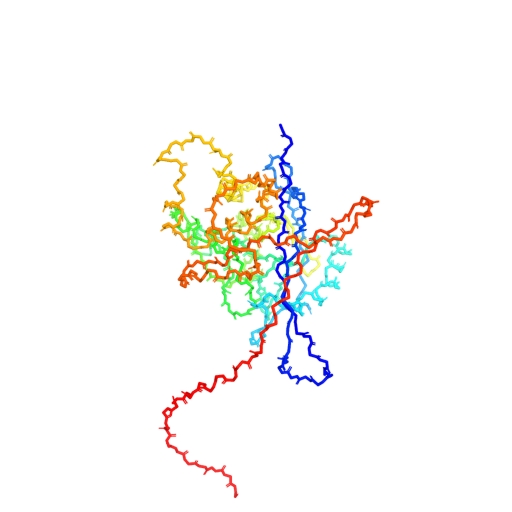1 266 ? 46.866 23.796 -7.631 1.00 22.27 266 THR A CA 1
ATOM 2029 C C . THR A 1 266 ? 47.811 23.199 -6.590 1.00 22.27 266 THR A C 1
ATOM 2031 O O . THR A 1 266 ? 48.360 23.940 -5.778 1.00 22.27 266 THR A O 1
ATOM 2034 N N . TRP A 1 267 ? 48.051 21.888 -6.652 1.00 22.75 267 TRP A N 1
ATOM 2035 C CA . TRP A 1 267 ? 49.241 21.264 -6.063 1.00 22.75 267 TRP A CA 1
ATOM 2036 C C . TRP A 1 267 ? 50.311 21.083 -7.156 1.00 22.75 267 TRP A C 1
ATOM 2038 O O . TRP A 1 267 ? 49.950 20.740 -8.286 1.00 22.75 267 TRP A O 1
ATOM 2048 N N . PRO A 1 268 ? 51.608 21.326 -6.885 1.00 22.22 268 PRO A N 1
ATOM 2049 C CA . PRO A 1 268 ? 52.644 21.255 -7.910 1.00 22.22 268 PRO A CA 1
ATOM 2050 C C . PRO A 1 268 ? 53.045 19.798 -8.182 1.00 22.22 268 PRO A C 1
ATOM 2052 O O . PRO A 1 268 ? 53.368 19.071 -7.248 1.00 22.22 268 PRO A O 1
ATOM 2055 N N . GLY A 1 269 ? 53.103 19.400 -9.461 1.00 30.73 269 GLY A N 1
ATOM 2056 C CA . GLY A 1 269 ? 53.941 18.269 -9.892 1.00 30.73 269 GLY A CA 1
ATOM 2057 C C . GLY A 1 269 ? 53.267 17.020 -10.474 1.00 30.73 269 GLY A C 1
ATOM 2058 O O . GLY A 1 269 ? 53.686 15.920 -10.134 1.00 30.73 269 GLY A O 1
ATOM 2059 N N . THR A 1 270 ? 52.301 17.132 -11.395 1.00 26.28 270 THR A N 1
ATOM 2060 C CA . THR A 1 270 ? 51.925 15.991 -12.266 1.00 26.28 270 THR A CA 1
ATOM 2061 C C . THR A 1 270 ? 51.806 16.404 -13.744 1.00 26.28 270 THR A C 1
ATOM 2063 O O . THR A 1 270 ? 51.203 17.441 -14.031 1.00 26.28 270 THR A O 1
ATOM 2066 N N . PRO A 1 271 ? 52.398 15.651 -14.699 1.00 26.19 271 PRO A N 1
ATOM 2067 C CA . PRO A 1 271 ? 52.307 15.951 -16.128 1.00 26.19 271 PRO A CA 1
ATOM 2068 C C . PRO A 1 271 ? 50.892 15.734 -16.677 1.00 26.19 271 PRO A C 1
ATOM 2070 O O . PRO A 1 271 ? 50.136 14.888 -16.206 1.00 26.19 271 PRO A O 1
ATOM 2073 N N . GLN A 1 272 ? 50.554 16.511 -17.702 1.00 29.59 272 GLN A N 1
ATOM 2074 C CA . GLN A 1 272 ? 49.255 16.557 -18.370 1.00 29.59 272 GLN A CA 1
ATOM 2075 C C . GLN A 1 272 ? 48.894 15.217 -19.042 1.00 29.59 272 GLN A C 1
ATOM 2077 O O . GLN A 1 272 ? 49.623 14.738 -19.906 1.00 29.59 272 GLN A O 1
ATOM 2082 N N . GLY A 1 273 ? 47.736 14.648 -18.681 1.00 24.91 273 GLY A N 1
ATOM 2083 C CA . GLY A 1 273 ? 47.147 13.467 -19.327 1.00 24.91 273 GLY A CA 1
ATOM 2084 C C . GLY A 1 273 ? 46.034 12.836 -18.480 1.00 24.91 273 GLY A C 1
ATOM 2085 O O . GLY A 1 273 ? 46.287 11.942 -17.682 1.00 24.91 273 GLY A O 1
ATOM 2086 N N . LEU A 1 274 ? 44.797 13.324 -18.613 1.00 23.31 274 LEU A N 1
ATOM 2087 C CA . LEU A 1 274 ? 43.629 12.861 -17.847 1.00 23.31 274 LEU A CA 1
ATOM 2088 C C . LEU A 1 274 ? 43.152 11.469 -18.316 1.00 23.31 274 LEU A C 1
ATOM 2090 O O . LEU A 1 274 ? 42.405 11.352 -19.283 1.00 23.31 274 LEU A O 1
ATOM 2094 N N . LEU A 1 275 ? 43.543 10.427 -17.580 1.00 23.03 275 LEU A N 1
ATOM 2095 C CA . LEU A 1 275 ? 42.831 9.149 -17.458 1.00 23.03 275 LEU A CA 1
ATOM 2096 C C . LEU A 1 275 ? 42.073 9.179 -16.123 1.00 23.03 275 LEU A C 1
ATOM 2098 O O . LEU A 1 275 ? 42.669 9.408 -15.072 1.00 23.03 275 LEU A O 1
ATOM 2102 N N . GLY A 1 276 ? 40.750 9.005 -16.157 1.00 23.84 276 GLY A N 1
ATOM 2103 C CA . GLY A 1 276 ? 39.924 8.985 -14.949 1.00 23.84 276 GLY A CA 1
ATOM 2104 C C . GLY A 1 276 ? 40.250 7.775 -14.071 1.00 23.84 276 GLY A C 1
ATOM 2105 O O . GLY A 1 276 ? 40.155 6.637 -14.525 1.00 23.84 276 GLY A O 1
ATOM 2106 N N . VAL A 1 277 ? 40.620 8.025 -12.815 1.00 22.39 277 VAL A N 1
ATOM 2107 C CA . VAL A 1 277 ? 40.853 6.991 -11.801 1.00 22.39 277 VAL A CA 1
ATOM 2108 C C . VAL A 1 277 ? 39.510 6.578 -11.196 1.00 22.39 277 VAL A C 1
ATOM 2110 O O . VAL A 1 277 ? 38.806 7.397 -10.609 1.00 22.39 277 VAL A O 1
ATOM 2113 N N . VAL A 1 278 ? 39.156 5.301 -11.341 1.00 25.36 278 VAL A N 1
ATOM 2114 C CA . VAL A 1 278 ? 38.133 4.638 -10.524 1.00 25.36 278 VAL A CA 1
ATOM 2115 C C . VAL A 1 278 ? 38.835 4.151 -9.261 1.00 25.36 278 VAL A C 1
ATOM 2117 O O . VAL A 1 278 ? 39.624 3.212 -9.325 1.00 25.36 278 VAL A O 1
ATOM 2120 N N . GLU A 1 279 ? 38.573 4.780 -8.121 1.00 23.61 279 GLU A N 1
ATOM 2121 C CA . GLU A 1 279 ? 39.042 4.270 -6.832 1.00 23.61 279 GLU A CA 1
ATOM 2122 C C . GLU A 1 279 ? 38.045 3.204 -6.344 1.00 23.61 279 GLU A C 1
ATOM 2124 O O . GLU A 1 279 ? 36.876 3.497 -6.085 1.00 23.61 279 GLU A O 1
ATOM 2129 N N . GLN A 1 280 ? 38.473 1.937 -6.301 1.00 22.77 280 GLN A N 1
ATOM 2130 C CA . GLN A 1 280 ? 37.674 0.855 -5.722 1.00 22.77 280 GLN A CA 1
ATOM 2131 C C . GLN A 1 280 ? 37.643 1.009 -4.199 1.00 22.77 280 GLN A C 1
ATOM 2133 O O . GLN A 1 280 ? 38.687 0.979 -3.553 1.00 22.77 280 GLN A O 1
ATOM 2138 N N . LEU A 1 281 ? 36.447 1.117 -3.618 1.00 26.02 281 LEU A N 1
ATOM 2139 C CA . LEU A 1 281 ? 36.245 0.962 -2.178 1.00 26.02 281 LEU A CA 1
ATOM 2140 C C . LEU A 1 281 ? 35.647 -0.428 -1.872 1.00 26.02 281 LEU A C 1
ATOM 2142 O O . LEU A 1 281 ? 34.915 -0.967 -2.706 1.00 26.02 281 LEU A O 1
ATOM 2146 N N . PRO A 1 282 ? 35.970 -1.024 -0.704 1.00 22.83 282 PRO A N 1
ATOM 2147 C CA . PRO A 1 282 ? 35.556 -2.377 -0.312 1.00 22.83 282 PRO A CA 1
ATOM 2148 C C . PRO A 1 282 ? 34.022 -2.565 -0.270 1.00 22.83 282 PRO A C 1
ATOM 2150 O O . PRO A 1 282 ? 33.289 -1.578 -0.174 1.00 22.83 282 PRO A O 1
ATOM 2153 N N . PRO A 1 283 ? 33.522 -3.822 -0.286 1.00 25.88 283 PRO A N 1
ATOM 2154 C CA . PRO A 1 283 ? 32.148 -4.210 -0.669 1.00 25.88 283 PRO A CA 1
ATOM 2155 C C . PRO A 1 283 ? 30.995 -3.701 0.219 1.00 25.88 283 PRO A C 1
ATOM 2157 O O . PRO A 1 283 ? 29.844 -4.057 -0.011 1.00 25.88 283 PRO A O 1
ATOM 2160 N N . HIS A 1 284 ? 31.272 -2.844 1.202 1.00 26.95 284 HIS A N 1
ATOM 2161 C CA . HIS A 1 284 ? 30.284 -2.254 2.109 1.00 26.95 284 HIS A CA 1
ATOM 2162 C C . HIS A 1 284 ? 30.062 -0.746 1.887 1.00 26.95 284 HIS A C 1
ATOM 2164 O O . HIS A 1 284 ? 29.482 -0.087 2.747 1.00 26.95 284 HIS A O 1
ATOM 2170 N N . ARG A 1 285 ? 30.518 -0.165 0.765 1.00 25.20 285 ARG A N 1
ATOM 2171 C CA . ARG A 1 285 ? 30.253 1.245 0.414 1.00 25.20 285 ARG A CA 1
ATOM 2172 C C . ARG A 1 285 ? 29.790 1.404 -1.038 1.00 25.20 285 ARG A C 1
ATOM 2174 O O . ARG A 1 285 ? 30.400 0.853 -1.950 1.00 25.20 285 ARG A O 1
ATOM 2181 N N . CYS A 1 286 ? 28.725 2.184 -1.241 1.00 25.83 286 CYS A N 1
ATOM 2182 C CA . CYS A 1 286 ? 28.211 2.568 -2.559 1.00 25.83 286 CYS A CA 1
ATOM 2183 C C . CYS A 1 286 ? 29.211 3.425 -3.361 1.00 25.83 286 CYS A C 1
ATOM 2185 O O . CYS A 1 286 ? 30.008 4.181 -2.801 1.00 25.83 286 CYS A O 1
ATOM 2187 N N . LEU A 1 287 ? 29.129 3.318 -4.693 1.00 26.89 287 LEU A N 1
ATOM 2188 C CA . LEU A 1 287 ? 29.920 4.074 -5.671 1.00 26.89 287 LEU A CA 1
ATOM 2189 C C . LEU A 1 287 ? 29.778 5.596 -5.471 1.00 26.89 287 LEU A C 1
ATOM 2191 O O . LEU A 1 287 ? 28.689 6.148 -5.624 1.00 26.89 287 LEU A O 1
ATOM 2195 N N . ARG A 1 288 ? 30.893 6.295 -5.214 1.00 26.08 288 ARG A N 1
ATOM 2196 C CA . ARG A 1 288 ? 30.970 7.763 -5.321 1.00 26.08 288 ARG A CA 1
ATOM 2197 C C . ARG A 1 288 ? 30.949 8.168 -6.800 1.00 26.08 288 ARG A C 1
ATOM 2199 O O . ARG A 1 288 ? 31.839 7.783 -7.553 1.00 26.08 288 ARG A O 1
ATOM 2206 N N . CYS A 1 289 ? 29.969 8.972 -7.212 1.00 28.39 289 CYS A N 1
ATOM 2207 C CA . CYS A 1 289 ? 29.984 9.634 -8.519 1.00 28.39 289 CYS A CA 1
ATOM 2208 C C . CYS A 1 289 ? 30.728 10.972 -8.418 1.00 28.39 289 CYS A C 1
ATOM 2210 O O . CYS A 1 289 ? 30.226 11.914 -7.812 1.00 28.39 289 CYS A O 1
ATOM 2212 N N . SER A 1 290 ? 31.896 11.074 -9.053 1.00 26.19 290 SER A N 1
ATOM 2213 C CA . SER A 1 290 ? 32.558 12.357 -9.319 1.00 26.19 290 SER A CA 1
ATOM 2214 C C . SER A 1 290 ? 32.106 12.870 -10.690 1.00 26.19 290 SER A C 1
ATOM 2216 O O . SER A 1 290 ? 32.271 12.181 -11.696 1.00 26.19 290 SER A O 1
ATOM 2218 N N . ALA A 1 291 ? 31.510 14.064 -10.752 1.00 28.94 291 ALA A N 1
ATOM 2219 C CA . ALA A 1 291 ? 31.019 14.651 -11.999 1.00 28.94 291 ALA A CA 1
ATOM 2220 C C . ALA A 1 291 ? 32.174 15.033 -12.949 1.00 28.94 291 ALA A C 1
ATOM 2222 O O . ALA A 1 291 ? 33.075 15.781 -12.573 1.00 28.94 291 ALA A O 1
ATOM 2223 N N . VAL A 1 292 ? 32.120 14.577 -14.206 1.00 25.42 292 VAL A N 1
ATOM 2224 C CA . VAL A 1 292 ? 33.037 14.996 -15.282 1.00 25.42 292 VAL A CA 1
ATOM 2225 C C . VAL A 1 292 ? 32.324 16.016 -16.175 1.00 25.42 292 VAL A C 1
ATOM 2227 O O . VAL A 1 292 ? 31.268 15.730 -16.736 1.00 25.42 292 VAL A O 1
ATOM 2230 N N . ARG A 1 293 ? 32.888 17.225 -16.316 1.00 25.59 293 ARG A N 1
ATOM 2231 C CA . ARG A 1 293 ? 32.377 18.261 -17.234 1.00 25.59 293 ARG A CA 1
ATOM 2232 C C . ARG A 1 293 ? 32.781 17.938 -18.672 1.00 25.59 293 ARG A C 1
ATOM 2234 O O . ARG A 1 293 ? 33.969 17.971 -18.978 1.00 25.59 293 ARG A O 1
ATOM 2241 N N . ASN A 1 294 ? 31.809 17.757 -19.565 1.00 26.31 294 ASN A N 1
ATOM 2242 C CA . ASN A 1 294 ? 32.040 17.818 -21.009 1.00 26.31 294 ASN A CA 1
ATOM 2243 C C . ASN A 1 294 ? 31.648 19.217 -21.519 1.00 26.31 294 ASN A C 1
ATOM 2245 O O . ASN A 1 294 ? 30.552 19.698 -21.231 1.00 26.31 294 ASN A O 1
ATOM 2249 N N . ARG A 1 295 ? 32.557 19.920 -22.209 1.00 25.36 295 ARG A N 1
ATOM 2250 C CA . ARG A 1 295 ? 32.297 21.272 -22.737 1.00 25.36 295 ARG A CA 1
ATOM 2251 C C . ARG A 1 295 ? 31.468 21.174 -24.023 1.00 25.36 295 ARG A C 1
ATOM 2253 O O . ARG A 1 295 ? 31.953 20.664 -25.025 1.00 25.36 295 ARG A O 1
ATOM 2260 N N . SER A 1 296 ? 30.260 21.728 -24.027 1.00 25.84 296 SER A N 1
ATOM 2261 C CA . SER A 1 296 ? 29.568 22.163 -25.250 1.00 25.84 296 SER A CA 1
ATOM 2262 C C . SER A 1 296 ? 28.790 23.461 -24.990 1.00 25.84 296 SER A C 1
ATOM 2264 O O . SER A 1 296 ? 28.478 23.744 -23.829 1.00 25.84 296 SER A O 1
ATOM 2266 N N . PRO A 1 297 ? 28.577 24.308 -26.018 1.00 26.02 297 PRO A N 1
ATOM 2267 C CA . PRO A 1 297 ? 28.183 25.700 -25.829 1.00 26.02 297 PRO A CA 1
ATOM 2268 C C . PRO A 1 297 ? 26.711 25.854 -25.429 1.00 26.02 297 PRO A C 1
ATOM 2270 O O . PRO A 1 297 ? 25.850 25.074 -25.825 1.00 26.02 297 PRO A O 1
ATOM 2273 N N . ARG A 1 298 ? 26.459 26.879 -24.606 1.00 24.55 298 ARG A N 1
ATOM 2274 C CA . ARG A 1 298 ? 25.170 27.202 -23.983 1.00 24.55 298 ARG A CA 1
ATOM 2275 C C . ARG A 1 298 ? 24.136 27.635 -25.022 1.00 24.55 298 ARG A C 1
ATOM 2277 O O . ARG A 1 298 ? 24.414 28.526 -25.819 1.00 24.55 298 ARG A O 1
ATOM 2284 N N . VAL A 1 299 ? 22.930 27.085 -24.914 1.00 23.64 299 VAL A N 1
ATOM 2285 C CA . VAL A 1 299 ? 21.700 27.687 -25.437 1.00 23.64 299 VAL A CA 1
ATOM 2286 C C . VAL A 1 299 ? 20.749 27.815 -24.249 1.00 23.64 299 VAL A C 1
ATOM 2288 O O . VAL A 1 299 ? 20.389 26.810 -23.638 1.00 23.64 299 VAL A O 1
ATOM 2291 N N . ASP A 1 300 ? 20.415 29.051 -23.879 1.00 25.34 300 ASP A N 1
ATOM 2292 C CA . ASP A 1 300 ? 19.500 29.359 -22.779 1.00 25.34 300 ASP A CA 1
ATOM 2293 C C . ASP A 1 300 ? 18.049 29.101 -23.211 1.00 25.34 300 ASP A C 1
ATOM 2295 O O . ASP A 1 300 ? 17.492 29.822 -24.037 1.00 25.34 300 ASP A O 1
ATOM 2299 N N . VAL A 1 301 ? 17.429 28.077 -22.620 1.00 23.98 301 VAL A N 1
ATOM 2300 C CA . VAL A 1 301 ? 15.975 27.856 -22.625 1.00 23.98 301 VAL A CA 1
ATOM 2301 C C . VAL A 1 301 ? 15.552 27.550 -21.179 1.00 23.98 301 VAL A C 1
ATOM 2303 O O . VAL A 1 301 ? 16.216 26.740 -20.526 1.00 23.98 301 VAL A O 1
ATOM 2306 N N . PRO A 1 302 ? 14.484 28.156 -20.626 1.00 23.33 302 PRO A N 1
ATOM 2307 C CA . PRO A 1 302 ? 14.037 27.846 -19.270 1.00 23.33 302 PRO A CA 1
ATOM 2308 C C . PRO A 1 302 ? 13.455 26.425 -19.231 1.00 23.33 302 PRO A C 1
ATOM 2310 O O . PRO A 1 302 ? 12.509 26.133 -19.959 1.00 23.33 302 PRO A O 1
ATOM 2313 N N . GLY A 1 303 ? 14.004 25.548 -18.381 1.00 27.42 303 GLY A N 1
ATOM 2314 C CA . GLY A 1 303 ? 13.505 24.175 -18.191 1.00 27.42 303 GLY A CA 1
ATOM 2315 C C . GLY A 1 303 ? 14.457 23.048 -18.609 1.00 27.42 303 GLY A C 1
ATOM 2316 O O . GLY A 1 303 ? 14.002 22.003 -19.067 1.00 27.42 303 GLY A O 1
ATOM 2317 N N . VAL A 1 304 ? 15.775 23.221 -18.464 1.00 23.75 304 VAL A N 1
ATOM 2318 C CA . VAL A 1 304 ? 16.737 22.166 -18.821 1.00 23.75 304 VAL A CA 1
ATOM 2319 C C . VAL A 1 304 ? 16.802 21.088 -17.734 1.00 23.75 304 VAL A C 1
ATOM 2321 O O . VAL A 1 304 ? 17.317 21.297 -16.637 1.00 23.75 304 VAL A O 1
ATOM 2324 N N . MET A 1 305 ? 16.299 19.908 -18.086 1.00 25.95 305 MET A N 1
ATOM 2325 C CA . MET A 1 305 ? 16.551 18.626 -17.432 1.00 25.95 305 MET A CA 1
ATOM 2326 C C . MET A 1 305 ? 18.065 18.359 -17.425 1.00 25.95 305 MET A C 1
ATOM 2328 O O . MET A 1 305 ? 18.677 18.226 -18.485 1.00 25.95 305 MET A O 1
ATOM 2332 N N . LEU A 1 306 ? 18.698 18.299 -16.248 1.00 26.05 306 LEU A N 1
ATOM 2333 C CA . LEU A 1 306 ? 20.109 17.918 -16.161 1.00 26.05 306 LEU A CA 1
ATOM 2334 C C . LEU A 1 306 ? 20.214 16.399 -16.359 1.00 26.05 306 LEU A C 1
ATOM 2336 O O . LEU A 1 306 ? 19.917 15.613 -15.460 1.00 26.05 306 LEU A O 1
ATOM 2340 N N . GLN A 1 307 ? 20.601 15.984 -17.561 1.00 26.53 307 GLN A N 1
ATOM 2341 C CA . GLN A 1 307 ? 20.785 14.582 -17.914 1.00 26.53 307 GLN A CA 1
ATOM 2342 C C . GLN A 1 307 ? 22.256 14.206 -17.690 1.00 26.53 307 GLN A C 1
ATOM 2344 O O . GLN A 1 307 ? 23.133 14.592 -18.460 1.00 26.53 307 GLN A O 1
ATOM 2349 N N . ALA A 1 308 ? 22.548 13.463 -16.622 1.00 31.77 308 ALA A N 1
ATOM 2350 C CA . ALA A 1 308 ? 23.849 12.825 -16.448 1.00 31.77 308 ALA A CA 1
ATOM 2351 C C . ALA A 1 308 ? 23.770 11.408 -17.034 1.00 31.77 308 ALA A C 1
ATOM 2353 O O . ALA A 1 308 ? 23.296 10.472 -16.390 1.00 31.77 308 ALA A O 1
ATOM 2354 N N . VAL A 1 309 ? 24.193 11.248 -18.291 1.00 27.83 309 VAL A N 1
ATOM 2355 C CA . VAL A 1 309 ? 24.235 9.935 -18.951 1.00 27.83 309 VAL A CA 1
ATOM 2356 C C . VAL A 1 309 ? 25.606 9.306 -18.715 1.00 27.83 309 VAL A C 1
ATOM 2358 O O . VAL A 1 309 ? 26.587 9.674 -19.357 1.00 27.83 309 VAL A O 1
ATOM 2361 N N . LEU A 1 310 ? 25.684 8.347 -17.793 1.00 27.75 310 LEU A N 1
ATOM 2362 C CA . LEU A 1 310 ? 26.899 7.571 -17.561 1.00 27.75 310 LEU A CA 1
ATOM 2363 C C . LEU A 1 310 ? 26.928 6.382 -18.539 1.00 27.75 310 LEU A C 1
ATOM 2365 O O . LEU A 1 310 ? 26.251 5.380 -18.335 1.00 27.75 310 LEU A O 1
ATOM 2369 N N . HIS A 1 311 ? 27.695 6.478 -19.629 1.00 25.58 311 HIS A N 1
ATOM 2370 C CA . HIS A 1 311 ? 27.892 5.342 -20.538 1.00 25.58 311 HIS A CA 1
ATOM 2371 C C . HIS A 1 311 ? 28.861 4.334 -19.909 1.00 25.58 311 HIS A C 1
ATOM 2373 O O . HIS A 1 311 ? 30.077 4.481 -20.010 1.00 25.58 311 HIS A O 1
ATOM 2379 N N . ILE A 1 312 ? 28.332 3.294 -19.263 1.00 28.03 312 ILE A N 1
ATOM 2380 C CA . ILE A 1 312 ? 29.137 2.142 -18.845 1.00 28.03 312 ILE A CA 1
ATOM 2381 C C . ILE A 1 312 ? 29.143 1.122 -19.990 1.00 28.03 312 ILE A C 1
ATOM 2383 O O . ILE A 1 312 ? 28.272 0.261 -20.075 1.00 28.03 312 ILE A O 1
ATOM 2387 N N . HIS A 1 313 ? 30.146 1.193 -20.866 1.00 24.09 313 HIS A N 1
ATOM 2388 C CA . HIS A 1 313 ? 30.470 0.075 -21.752 1.00 24.09 313 HIS A CA 1
ATOM 2389 C C . HIS A 1 313 ? 31.307 -0.941 -20.971 1.00 24.09 313 HIS A C 1
ATOM 2391 O O . HIS A 1 313 ? 32.499 -0.735 -20.751 1.00 24.09 313 HIS A O 1
ATOM 2397 N N . ARG A 1 314 ? 30.697 -2.053 -20.551 1.00 25.19 314 ARG A N 1
ATOM 2398 C CA . ARG A 1 314 ? 31.447 -3.260 -20.186 1.00 25.19 314 ARG A CA 1
ATOM 2399 C C . ARG A 1 314 ? 31.059 -4.404 -21.122 1.00 25.19 314 ARG A C 1
ATOM 2401 O O . ARG A 1 314 ? 29.867 -4.687 -21.231 1.00 25.19 314 ARG A O 1
ATOM 2408 N N . PRO A 1 315 ? 32.020 -5.083 -21.773 1.00 24.78 315 PRO A N 1
ATOM 2409 C CA . PRO A 1 315 ? 31.749 -6.395 -22.338 1.00 24.78 315 PRO A CA 1
ATOM 2410 C C . PRO A 1 315 ? 31.413 -7.349 -21.184 1.00 24.78 315 PRO A C 1
ATOM 2412 O O . PRO A 1 315 ? 32.130 -7.408 -20.183 1.00 24.78 315 PRO A O 1
ATOM 2415 N N . VAL A 1 316 ? 30.292 -8.060 -21.294 1.00 31.09 316 VAL A N 1
ATOM 2416 C CA . VAL A 1 316 ? 29.919 -9.099 -20.329 1.00 31.09 316 VAL A CA 1
ATOM 2417 C C . VAL A 1 316 ? 30.862 -10.281 -20.555 1.00 31.09 316 VAL A C 1
ATOM 2419 O O . VAL A 1 316 ? 30.733 -10.998 -21.543 1.00 31.09 316 VAL A O 1
ATOM 2422 N N . ALA A 1 317 ? 31.845 -10.457 -19.671 1.00 25.91 317 ALA A N 1
ATOM 2423 C CA . ALA A 1 317 ? 32.664 -11.661 -19.649 1.00 25.91 317 ALA A CA 1
ATOM 2424 C C . ALA A 1 317 ? 31.806 -12.838 -19.162 1.00 25.91 317 ALA A C 1
ATOM 2426 O O . ALA A 1 317 ? 31.180 -12.770 -18.103 1.00 25.91 317 ALA A O 1
ATOM 2427 N N . SER A 1 318 ? 31.775 -13.917 -19.941 1.00 27.47 318 SER A N 1
ATOM 2428 C CA . SER A 1 318 ? 31.177 -15.192 -19.559 1.00 27.47 318 SER A CA 1
ATOM 2429 C C . SER A 1 318 ? 31.960 -15.797 -18.393 1.00 27.47 318 SER A C 1
ATOM 2431 O O . SER A 1 318 ? 33.042 -16.353 -18.581 1.00 27.47 318 SER A O 1
ATOM 2433 N N . HIS A 1 319 ? 31.425 -15.705 -17.179 1.00 25.66 319 HIS A N 1
ATOM 2434 C CA . HIS A 1 319 ? 31.865 -16.554 -16.080 1.00 25.66 319 HIS A CA 1
ATOM 2435 C C . HIS A 1 319 ? 30.996 -17.809 -16.054 1.00 25.66 319 HIS A C 1
ATOM 2437 O O . HIS A 1 319 ? 29.836 -17.776 -15.651 1.00 25.66 319 HIS A O 1
ATOM 2443 N N . HIS A 1 320 ? 31.582 -18.921 -16.507 1.00 26.17 320 HIS A N 1
ATOM 2444 C CA . HIS A 1 320 ? 31.121 -20.257 -16.160 1.00 26.17 320 HIS A CA 1
ATOM 2445 C C . HIS A 1 320 ? 31.208 -20.410 -14.638 1.00 26.17 320 HIS A C 1
ATOM 2447 O O . HIS A 1 320 ? 32.290 -20.600 -14.087 1.00 26.17 320 HIS A O 1
ATOM 2453 N N . ALA A 1 321 ? 30.069 -20.322 -13.958 1.00 24.30 321 ALA A N 1
ATOM 2454 C CA . ALA A 1 321 ? 29.922 -20.882 -12.626 1.00 24.30 321 ALA A CA 1
ATOM 2455 C C . ALA A 1 321 ? 29.570 -22.363 -12.802 1.00 24.30 321 ALA A C 1
ATOM 2457 O O . ALA A 1 321 ? 28.472 -22.704 -13.235 1.00 24.30 321 ALA A O 1
ATOM 2458 N N . SER A 1 322 ? 30.537 -23.238 -12.529 1.00 24.11 322 SER A N 1
ATOM 2459 C CA . SER A 1 322 ? 30.292 -24.670 -12.382 1.00 24.11 322 SER A CA 1
ATOM 2460 C C . SER A 1 322 ? 29.554 -24.884 -11.060 1.00 24.11 322 SER A C 1
ATOM 2462 O O . SER A 1 322 ? 30.149 -24.778 -9.988 1.00 24.11 322 SER A O 1
ATOM 2464 N N . THR A 1 323 ? 28.246 -25.114 -11.119 1.00 26.03 323 THR A N 1
ATOM 2465 C CA . THR A 1 323 ? 27.464 -25.600 -9.980 1.00 26.03 323 THR A CA 1
ATOM 2466 C C . THR A 1 323 ? 27.549 -27.122 -9.942 1.00 26.03 323 THR A C 1
ATOM 2468 O O . THR A 1 323 ? 26.959 -27.806 -10.773 1.00 26.03 323 THR A O 1
ATOM 2471 N N . TYR A 1 324 ? 28.284 -27.645 -8.959 1.00 23.33 324 TYR A N 1
ATOM 2472 C CA . TYR A 1 324 ? 28.186 -29.038 -8.528 1.00 23.33 324 TYR A CA 1
ATOM 2473 C C . TYR A 1 324 ? 26.753 -29.301 -8.036 1.00 23.33 324 TYR A C 1
ATOM 2475 O O . TYR A 1 324 ? 26.324 -28.722 -7.038 1.00 23.33 324 TYR A O 1
ATOM 2483 N N . LEU A 1 325 ? 26.019 -30.163 -8.738 1.00 24.05 325 LEU A N 1
ATOM 2484 C CA . LEU A 1 325 ? 24.782 -30.774 -8.252 1.00 24.05 325 LEU A CA 1
ATOM 2485 C C . LEU A 1 325 ? 25.127 -32.158 -7.679 1.00 24.05 325 LEU A C 1
ATOM 2487 O O . LEU A 1 325 ? 25.843 -32.906 -8.347 1.00 24.05 325 LEU A O 1
ATOM 2491 N N . PRO A 1 326 ? 24.647 -32.532 -6.480 1.00 25.48 326 PRO A N 1
ATOM 2492 C CA . PRO A 1 326 ? 24.740 -33.910 -6.025 1.00 25.48 326 PRO A CA 1
ATOM 2493 C C . PRO A 1 326 ? 23.771 -34.779 -6.840 1.00 25.48 326 PRO A C 1
AT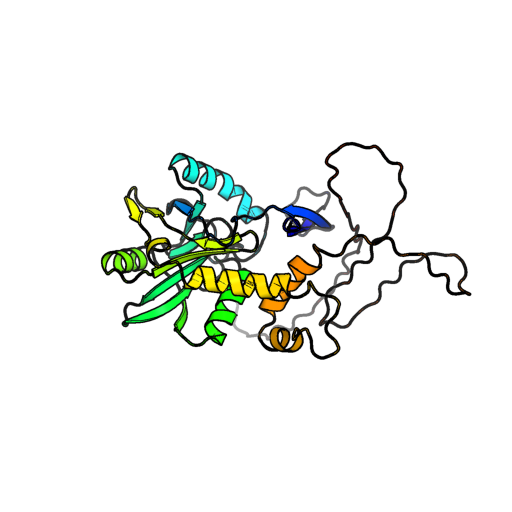OM 2495 O O . PRO A 1 326 ? 22.574 -34.500 -6.921 1.00 25.48 326 PRO A O 1
ATOM 2498 N N . THR A 1 327 ? 24.312 -35.821 -7.464 1.00 25.72 327 THR A N 1
ATOM 2499 C CA . THR A 1 327 ? 23.577 -36.876 -8.165 1.00 25.72 327 THR A CA 1
ATOM 2500 C C . THR A 1 327 ? 22.759 -37.688 -7.167 1.00 25.72 327 THR A C 1
ATOM 2502 O O . THR A 1 327 ? 23.324 -38.243 -6.226 1.00 25.72 327 THR A O 1
ATOM 2505 N N . ASN A 1 328 ? 21.449 -37.780 -7.386 1.00 28.38 328 ASN A N 1
ATOM 2506 C CA . ASN A 1 328 ? 20.620 -38.812 -6.780 1.00 28.38 328 ASN A CA 1
ATOM 2507 C C . ASN A 1 328 ? 20.064 -39.673 -7.916 1.00 28.38 328 ASN A C 1
ATOM 2509 O O . ASN A 1 328 ? 19.259 -39.208 -8.723 1.00 28.38 328 ASN A O 1
ATOM 2513 N N . ASP A 1 329 ? 20.572 -40.899 -7.983 1.00 27.61 329 ASP A N 1
ATOM 2514 C CA . ASP A 1 329 ? 20.142 -41.957 -8.886 1.00 27.61 329 ASP A CA 1
ATOM 2515 C C . ASP A 1 329 ? 18.689 -42.352 -8.612 1.00 27.61 329 ASP A C 1
ATOM 2517 O O . ASP A 1 329 ? 18.337 -42.629 -7.464 1.00 27.61 329 ASP A O 1
ATOM 2521 N N . SER A 1 330 ? 17.866 -42.433 -9.662 1.00 28.69 330 SER A N 1
ATOM 2522 C CA . SER A 1 330 ? 16.805 -43.441 -9.857 1.00 28.69 330 SER A CA 1
ATOM 2523 C C . SER A 1 330 ? 16.154 -43.276 -11.244 1.00 28.69 330 SER A C 1
ATOM 2525 O O . SER A 1 330 ?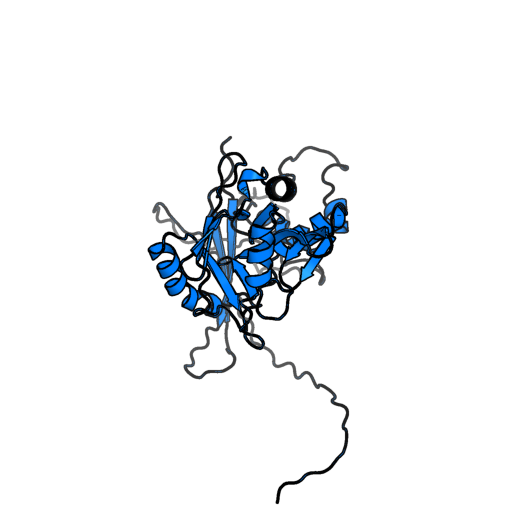 16.105 -42.157 -11.753 1.00 28.69 330 SER A O 1
ATOM 2527 N N . PRO A 1 331 ? 15.700 -44.373 -11.881 1.00 30.98 331 PRO A N 1
ATOM 2528 C CA . PRO A 1 331 ? 15.871 -44.573 -13.317 1.00 30.98 331 PRO A CA 1
ATOM 2529 C C . PRO A 1 331 ? 14.742 -44.028 -14.195 1.00 30.98 331 PRO A C 1
ATOM 2531 O O . PRO A 1 331 ? 13.587 -43.897 -13.790 1.00 30.98 331 PRO A O 1
ATOM 2534 N N . GLU A 1 332 ? 15.143 -43.770 -15.438 1.00 29.22 332 GLU A N 1
ATOM 2535 C CA . GLU A 1 332 ? 14.335 -43.433 -16.602 1.00 29.22 332 GLU A CA 1
ATOM 2536 C C . GLU A 1 332 ? 13.127 -44.358 -16.787 1.00 29.22 332 GLU A C 1
ATOM 2538 O O . GLU A 1 332 ? 13.228 -45.584 -16.734 1.00 29.22 332 GLU A O 1
ATOM 2543 N N . VAL A 1 333 ? 11.994 -43.743 -17.122 1.00 27.84 333 VAL A N 1
ATOM 2544 C CA . VAL A 1 333 ? 10.929 -44.389 -17.886 1.00 27.84 333 VAL A CA 1
ATOM 2545 C C . VAL A 1 333 ? 10.550 -43.441 -19.016 1.00 27.84 333 VAL A C 1
ATOM 2547 O O . VAL A 1 333 ? 9.770 -42.511 -18.816 1.00 27.84 333 VAL A O 1
ATOM 2550 N N . GLN A 1 334 ? 11.096 -43.683 -20.204 1.00 29.47 334 GLN A N 1
ATOM 2551 C CA . GLN A 1 334 ? 10.413 -43.457 -21.477 1.00 29.47 334 GLN A CA 1
ATOM 2552 C C . GLN A 1 334 ? 10.743 -44.638 -22.398 1.00 29.47 334 GLN A C 1
ATOM 2554 O O . GLN A 1 334 ? 11.812 -45.224 -22.264 1.00 29.47 334 GLN A O 1
ATOM 2559 N N . TYR A 1 335 ? 9.766 -45.019 -23.226 1.00 35.50 335 TYR A N 1
ATOM 2560 C CA . TYR A 1 335 ? 9.783 -46.162 -24.150 1.00 35.50 335 TYR A CA 1
ATOM 2561 C C . TYR A 1 335 ? 11.086 -46.348 -24.933 1.00 35.50 335 TYR A C 1
ATOM 2563 O O . TYR A 1 335 ? 11.641 -45.327 -25.397 1.00 35.50 335 TYR A O 1
#

InterPro domains:
  IPR001544 Aminotransferase class IV [PF01063] (67-190)
  IPR005786 Branched-chain amino acid aminotransferase II [PTHR11825] (14-221)
  IPR018300 Aminotransferase, class IV, conserved site [PS00770] (104-138)
  IPR036038 Aminotransferase-like, PLP-dependent enzymes [SSF56752] (15-222)
  IPR043132 Branched-chain-amino-acid aminotransferase-like, C-terminal [G3DSA:3.20.10.10] (43-217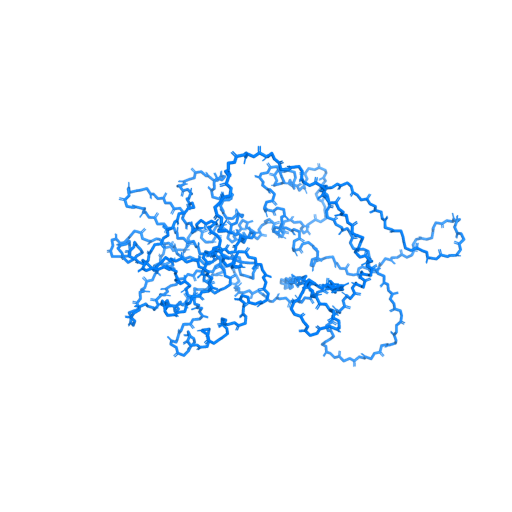)

Secondary structure (DSSP, 8-state):
-PPPPEEEEEEEEEE--S--SSS--S-EEEEEEEEEE--SSSTT----EEEEE-TT--S--TTSSTTS--GGGTTTHHHHHHHHHHTT-SEEEEEETTTTEEEEETTEEEEEEEE-TTS-EEEEE---SSSS---HHHHHHHHHHHHH-SSEEEE--EEHHHHHHHHHTT-EEEEEEEETTTEEEEEEEEEETTEEEE-TTTTTTTHHHHHHHHHHHHHHHTT--TT--TT--THHHHHTT-HHHHHHHHHHHTTT---------PPS---S--PPP--PPPTTSPPP-PPPPPP------S----EE----------------PPP--------